Protein AF-A0A8S3SX44-F1 (afdb_monomer_lite)

Secondary structure (DSSP, 8-state):
--TTSHHHHHHH--S-EEEEEEEE-SGGGGSB-SSSSSBHHHHHHHHHHHHHHH--TT-EEEEEEESSSEE--SS-TTS-HHHHHHHHHH----SS---BHHHHHHHHHHHHHSS-GGGTT--PEEEEEEE-SS--SBSS-HHHHHHHHHHHHHHHH----EEEEESS-SSS------TT-HHHHHHHHTTGGGGS-GGG---S-EEPPPEE-TTT---EEEEEEEEEESSSEEEEEEEEEEHHHHGGG-

Structure (mmCIF, N/CA/C/O backbone):
data_AF-A0A8S3SX44-F1
#
_entry.id   AF-A0A8S3SX44-F1
#
loop_
_atom_site.group_PDB
_atom_site.id
_atom_site.type_symbol
_atom_site.label_atom_id
_atom_site.label_alt_id
_atom_site.label_comp_id
_atom_site.label_asym_id
_atom_site.label_entity_id
_atom_site.label_seq_id
_atom_site.pdbx_PDB_ins_code
_atom_site.Cartn_x
_atom_site.Cartn_y
_atom_site.Cartn_z
_atom_site.occupancy
_atom_site.B_iso_or_equiv
_atom_site.auth_seq_id
_atom_site.auth_comp_id
_atom_site.auth_asym_id
_atom_site.auth_atom_id
_atom_site.pdbx_PDB_model_num
ATOM 1 N N . MET A 1 1 ? -11.632 12.586 6.078 1.00 54.19 1 MET A N 1
ATOM 2 C CA . MET A 1 1 ? -10.952 12.645 7.389 1.00 54.19 1 MET A CA 1
ATOM 3 C C . MET A 1 1 ? -11.461 11.576 8.354 1.00 54.19 1 MET A C 1
ATOM 5 O O . MET A 1 1 ? -10.631 10.902 8.934 1.00 54.19 1 MET A O 1
ATOM 9 N N . PHE A 1 2 ? -12.776 11.351 8.506 1.00 65.38 2 PHE A N 1
ATOM 10 C CA . PHE A 1 2 ? -13.280 10.242 9.342 1.00 65.38 2 PHE A CA 1
ATOM 11 C C . PHE A 1 2 ? -13.063 8.851 8.726 1.00 65.38 2 PHE A C 1
ATOM 13 O O . PHE A 1 2 ? -12.586 7.954 9.408 1.00 65.38 2 PHE A O 1
ATOM 20 N N . LYS A 1 3 ? -13.307 8.696 7.417 1.00 71.06 3 LYS A N 1
ATOM 21 C CA . LYS A 1 3 ? -13.135 7.419 6.697 1.00 71.06 3 LYS A CA 1
ATOM 22 C C . LYS A 1 3 ? -11.683 6.916 6.611 1.00 71.06 3 LYS A C 1
ATOM 24 O O . LYS A 1 3 ? -11.458 5.769 6.269 1.00 71.06 3 LYS A O 1
ATOM 29 N N . SER A 1 4 ? -10.696 7.755 6.905 1.00 69.75 4 SER A N 1
ATOM 30 C CA . SER A 1 4 ? -9.275 7.384 6.884 1.00 69.75 4 SER A CA 1
ATOM 31 C C . SER A 1 4 ? -8.742 6.982 8.266 1.00 69.75 4 SER A C 1
ATOM 33 O O . SER A 1 4 ? -7.542 6.797 8.423 1.00 69.75 4 SER A O 1
ATOM 35 N N . ARG A 1 5 ? -9.606 6.911 9.290 1.00 74.88 5 ARG A N 1
ATOM 36 C CA . ARG A 1 5 ? -9.232 6.435 10.628 1.00 74.88 5 ARG A CA 1
ATOM 37 C C . ARG A 1 5 ? -9.308 4.910 10.663 1.00 74.88 5 ARG A C 1
ATOM 39 O O . ARG A 1 5 ? -10.297 4.354 10.183 1.00 74.88 5 ARG A O 1
ATOM 46 N N . SER A 1 6 ? -8.330 4.259 11.293 1.00 72.62 6 SER A N 1
ATOM 47 C CA . SER A 1 6 ? -8.344 2.807 11.519 1.00 72.62 6 SER A CA 1
ATOM 48 C C . SER A 1 6 ? -9.641 2.343 12.183 1.00 72.62 6 SER A C 1
ATOM 50 O O . SER A 1 6 ? -10.226 1.371 11.736 1.00 72.62 6 SER A O 1
ATOM 52 N N . SER A 1 7 ? -10.172 3.086 13.161 1.00 70.81 7 SER A N 1
ATOM 53 C CA . SER A 1 7 ? -11.452 2.782 13.822 1.00 70.81 7 SER A CA 1
ATOM 54 C C . SER A 1 7 ? -12.637 2.663 12.860 1.00 70.81 7 SER A C 1
ATOM 56 O O . SER A 1 7 ? -13.425 1.723 12.953 1.00 70.81 7 SER A O 1
ATOM 58 N N . TYR A 1 8 ? -12.749 3.595 11.913 1.00 78.12 8 TYR A N 1
ATOM 59 C CA . TYR A 1 8 ? -13.793 3.558 10.894 1.00 78.12 8 TYR A CA 1
ATOM 60 C C . TYR A 1 8 ? -13.564 2.396 9.923 1.00 78.12 8 TYR A C 1
ATOM 62 O O . TYR A 1 8 ? -14.501 1.668 9.606 1.00 78.12 8 TYR A O 1
ATOM 70 N N . ALA A 1 9 ? -12.322 2.204 9.469 1.00 76.94 9 ALA A N 1
ATOM 71 C CA . ALA A 1 9 ? -11.958 1.126 8.552 1.00 76.94 9 ALA A CA 1
ATOM 72 C C . ALA A 1 9 ? -12.215 -0.265 9.162 1.00 76.94 9 ALA A C 1
ATOM 74 O O . ALA A 1 9 ? -12.733 -1.140 8.471 1.00 76.94 9 ALA A O 1
ATOM 75 N N . SER A 1 10 ? -11.944 -0.445 10.460 1.00 75.44 10 SER A N 1
ATOM 76 C CA . SER A 1 10 ? -12.233 -1.678 11.200 1.00 75.44 10 SER A CA 1
ATOM 77 C C . SER A 1 10 ? -13.708 -2.028 11.193 1.00 75.44 10 SER A C 1
ATOM 79 O O . SER A 1 10 ? -14.065 -3.171 10.943 1.00 75.44 10 SER A O 1
ATOM 81 N N . ALA A 1 11 ? -14.572 -1.052 11.462 1.00 76.56 11 ALA A N 1
ATOM 82 C CA . ALA A 1 11 ? -16.009 -1.287 11.484 1.00 76.56 11 ALA A CA 1
ATOM 83 C C . ALA A 1 11 ? -16.588 -1.450 10.071 1.00 76.56 11 ALA A C 1
ATOM 85 O O . ALA A 1 11 ? -17.535 -2.204 9.878 1.00 76.56 11 ALA A O 1
ATOM 86 N N . ALA A 1 12 ? -16.016 -0.764 9.077 1.00 76.44 12 ALA A N 1
ATOM 87 C CA . ALA A 1 12 ? -16.427 -0.873 7.680 1.00 76.44 12 ALA A CA 1
ATOM 88 C C . ALA A 1 12 ? -16.012 -2.205 7.034 1.00 76.44 12 ALA A C 1
ATOM 90 O O . ALA A 1 12 ? -16.716 -2.726 6.174 1.00 76.44 12 ALA A O 1
ATOM 91 N N . SER A 1 13 ? -14.855 -2.746 7.416 1.00 76.88 13 SER A N 1
ATOM 92 C CA . SER A 1 13 ? -14.325 -4.010 6.910 1.00 76.88 13 SER A CA 1
ATOM 93 C C . SER A 1 13 ? -13.599 -4.754 8.043 1.00 76.88 13 SER A C 1
ATOM 95 O O . SER A 1 13 ? -12.374 -4.633 8.180 1.00 76.88 13 SER A O 1
ATOM 97 N N . PRO A 1 14 ? -14.343 -5.507 8.874 1.00 71.19 14 PRO A N 1
ATOM 98 C CA . PRO A 1 14 ? -13.808 -6.168 10.064 1.00 71.19 14 PRO A CA 1
ATOM 99 C C . PRO A 1 14 ? -12.867 -7.333 9.772 1.00 71.19 14 PRO A C 1
ATOM 101 O O . PRO A 1 14 ? -12.031 -7.635 10.618 1.00 71.19 14 PRO A O 1
ATOM 104 N N . THR A 1 15 ? -12.925 -7.950 8.592 1.00 76.75 15 THR A N 1
ATOM 105 C CA . THR A 1 15 ? -12.000 -9.029 8.212 1.00 76.75 15 THR A CA 1
ATOM 106 C C . THR A 1 15 ? -10.550 -8.539 8.172 1.00 76.75 15 THR A C 1
ATOM 108 O O . THR A 1 15 ? -10.278 -7.403 7.765 1.00 76.75 15 THR A O 1
ATOM 111 N N . ASP A 1 16 ? -9.614 -9.357 8.647 1.00 80.75 16 ASP A N 1
ATOM 112 C CA . ASP A 1 16 ? -8.177 -9.066 8.579 1.00 80.75 16 ASP A CA 1
ATOM 113 C C . ASP A 1 16 ? -7.681 -9.115 7.130 1.00 80.75 16 ASP A C 1
ATOM 115 O O . ASP A 1 16 ? -8.269 -9.793 6.282 1.00 80.75 16 ASP A O 1
ATOM 119 N N . LYS A 1 17 ? -6.642 -8.339 6.821 1.00 80.12 17 LYS A N 1
ATOM 120 C CA . LYS A 1 17 ? -6.204 -8.127 5.437 1.00 80.12 17 LYS A CA 1
ATOM 121 C C . LYS A 1 17 ? -4.711 -8.315 5.275 1.00 80.12 17 LYS A C 1
ATOM 123 O O . LYS A 1 17 ? -3.939 -7.903 6.136 1.00 80.12 17 LYS A O 1
ATOM 128 N N . ASP A 1 18 ? -4.340 -8.817 4.105 1.00 82.00 18 ASP A N 1
ATOM 129 C CA . ASP A 1 18 ? -2.974 -8.785 3.600 1.00 82.00 18 ASP A CA 1
ATOM 130 C C . ASP A 1 18 ? -2.904 -7.760 2.481 1.00 82.00 18 ASP A C 1
ATOM 132 O O . ASP A 1 18 ? -3.417 -7.986 1.384 1.00 82.00 18 ASP A O 1
ATOM 136 N N . VAL A 1 19 ? -2.300 -6.612 2.767 1.00 85.38 19 VAL A N 1
ATOM 137 C CA . VAL A 1 19 ? -2.222 -5.495 1.826 1.00 85.38 19 VAL A CA 1
ATOM 138 C C . VAL A 1 19 ? -0.805 -5.384 1.282 1.00 85.38 19 VAL A C 1
ATOM 140 O O . VAL A 1 19 ? 0.131 -5.157 2.036 1.00 85.38 19 VAL A O 1
ATOM 143 N N . VAL A 1 20 ? -0.616 -5.495 -0.029 1.00 87.62 20 VAL A N 1
ATOM 144 C CA . VAL A 1 20 ? 0.685 -5.260 -0.667 1.00 87.62 20 VAL A CA 1
ATOM 145 C C . VAL A 1 20 ? 0.647 -3.932 -1.403 1.00 87.62 20 VAL A C 1
ATOM 147 O O . VAL A 1 20 ? -0.084 -3.774 -2.380 1.00 87.62 20 VAL A O 1
ATOM 150 N N . LEU A 1 21 ? 1.447 -2.978 -0.934 1.00 89.81 21 LEU A N 1
ATOM 151 C CA . LEU A 1 21 ? 1.629 -1.677 -1.571 1.00 89.81 21 LEU A CA 1
ATOM 152 C C . LEU A 1 21 ? 2.637 -1.843 -2.709 1.00 89.81 21 LEU A C 1
ATOM 154 O O . LEU A 1 21 ? 3.766 -2.262 -2.466 1.00 89.81 21 LEU A O 1
ATOM 158 N N . VAL A 1 22 ? 2.252 -1.547 -3.948 1.00 91.31 22 VAL A N 1
ATOM 159 C CA . VAL A 1 22 ? 3.129 -1.667 -5.122 1.00 91.31 22 VAL A CA 1
ATOM 160 C C . VAL A 1 22 ? 3.326 -0.286 -5.728 1.00 91.31 22 VAL A C 1
ATOM 162 O O . VAL A 1 22 ? 2.430 0.250 -6.373 1.00 91.31 22 VAL A O 1
ATOM 165 N N . ILE A 1 23 ? 4.498 0.300 -5.498 1.00 91.50 23 ILE A N 1
ATOM 166 C CA . ILE A 1 23 ? 4.800 1.701 -5.798 1.00 91.50 23 ILE A CA 1
ATOM 167 C C . ILE A 1 23 ? 5.748 1.795 -6.991 1.00 91.50 23 ILE A C 1
ATOM 169 O O . ILE A 1 23 ? 6.882 1.310 -6.938 1.00 91.50 23 ILE A O 1
ATOM 173 N N . ASP A 1 24 ? 5.302 2.485 -8.038 1.00 91.19 24 ASP A N 1
ATOM 174 C CA . ASP A 1 24 ? 6.150 2.873 -9.159 1.00 91.19 24 ASP A CA 1
ATOM 175 C C . ASP A 1 24 ? 7.188 3.906 -8.701 1.00 91.19 24 ASP A C 1
ATOM 177 O O . ASP A 1 24 ? 6.872 4.944 -8.113 1.00 91.19 24 ASP A O 1
ATOM 181 N N . THR A 1 25 ? 8.452 3.602 -8.964 1.00 93.38 25 THR A N 1
ATOM 182 C CA . THR A 1 25 ? 9.614 4.438 -8.663 1.00 93.38 25 THR A CA 1
ATOM 183 C C . THR A 1 25 ? 10.346 4.879 -9.925 1.00 93.38 25 THR A C 1
ATOM 185 O O . THR A 1 25 ? 11.432 5.433 -9.819 1.00 93.38 25 THR A O 1
ATOM 188 N N . SER A 1 26 ? 9.779 4.696 -11.115 1.00 90.88 26 SER A N 1
ATOM 189 C CA . SER A 1 26 ? 10.359 5.163 -12.379 1.00 90.88 26 SER A CA 1
ATOM 190 C C . SER A 1 26 ? 10.618 6.680 -12.394 1.00 90.88 26 SER A C 1
ATOM 192 O O . SER A 1 26 ? 10.119 7.459 -11.574 1.00 90.88 26 SER A O 1
ATOM 194 N N . SER A 1 27 ? 11.450 7.142 -13.331 1.00 90.19 27 SER A N 1
ATOM 195 C CA . SER A 1 27 ? 11.854 8.554 -13.389 1.00 90.19 27 SER A CA 1
ATOM 196 C C . SER A 1 27 ? 10.693 9.527 -13.650 1.00 90.19 27 SER A C 1
ATOM 198 O O . SER A 1 27 ? 10.783 10.682 -13.228 1.00 90.19 27 SER A O 1
ATOM 200 N N . SER A 1 28 ? 9.583 9.088 -14.257 1.00 86.50 28 SER A N 1
ATOM 201 C CA . SER A 1 28 ? 8.373 9.905 -14.457 1.00 86.50 28 SER A CA 1
ATOM 202 C C . SER A 1 28 ? 7.750 10.356 -13.132 1.00 86.50 28 SER A C 1
ATOM 204 O O . SER A 1 28 ? 7.226 11.467 -13.032 1.00 86.50 28 SER A O 1
ATOM 206 N N . MET A 1 29 ? 7.947 9.589 -12.060 1.00 87.00 29 MET A N 1
ATOM 207 C CA . MET A 1 29 ? 7.488 9.928 -10.713 1.00 87.00 29 MET A CA 1
ATOM 208 C C . MET A 1 29 ? 8.243 11.119 -10.084 1.00 87.00 29 MET A C 1
ATOM 210 O O . MET A 1 29 ? 7.788 11.676 -9.078 1.00 87.00 29 MET A O 1
ATOM 214 N N . LYS A 1 30 ? 9.373 11.558 -10.675 1.00 88.75 30 LYS A N 1
ATOM 215 C CA . LYS A 1 30 ? 10.070 12.821 -10.332 1.00 88.75 30 LYS A CA 1
ATOM 216 C C . LYS A 1 30 ? 9.357 14.053 -10.869 1.00 88.75 30 LYS A C 1
ATOM 218 O O . LYS A 1 30 ? 9.629 15.157 -10.402 1.00 88.75 30 LYS A O 1
ATOM 223 N N . GLN A 1 31 ? 8.496 13.888 -11.867 1.00 84.56 31 GLN A N 1
ATOM 224 C CA . GLN A 1 31 ? 7.838 15.012 -12.510 1.00 84.56 31 GLN A CA 1
ATOM 225 C C . GLN A 1 31 ? 6.873 15.699 -11.547 1.00 84.56 31 GLN A C 1
ATOM 227 O O . GLN A 1 31 ? 6.372 15.102 -10.585 1.00 84.56 31 GLN A O 1
ATOM 232 N N . SER A 1 32 ? 6.610 16.974 -11.833 1.00 82.19 32 SER A N 1
ATOM 233 C CA . SER A 1 32 ? 5.562 17.725 -11.153 1.00 82.19 32 SER A CA 1
ATOM 234 C C . SER A 1 32 ? 4.238 16.969 -11.243 1.00 82.19 32 SER A C 1
ATOM 236 O O . SER A 1 32 ? 3.898 16.390 -12.276 1.00 82.19 32 SER A O 1
ATOM 238 N N . SER A 1 33 ? 3.489 16.991 -10.146 1.00 75.69 33 SER A N 1
ATOM 239 C CA . SER A 1 33 ? 2.137 16.438 -10.103 1.00 75.69 33 SER A CA 1
ATOM 240 C C . SER A 1 33 ? 1.127 17.216 -10.949 1.00 75.69 33 SER A C 1
ATOM 242 O O . SER A 1 33 ? 0.030 16.718 -11.176 1.00 75.69 33 SER A O 1
ATOM 244 N N . GLY A 1 34 ? 1.461 18.445 -11.362 1.00 69.44 34 GLY A N 1
ATOM 245 C CA . GLY A 1 34 ? 0.541 19.357 -12.047 1.00 69.44 34 GLY A CA 1
ATOM 246 C C . GLY A 1 34 ? -0.491 20.023 -11.126 1.00 69.44 34 GLY A C 1
ATOM 247 O O . GLY A 1 34 ? -1.175 20.941 -11.560 1.00 69.44 34 GLY A O 1
ATOM 248 N N . ILE A 1 35 ? -0.575 19.609 -9.853 1.00 65.69 35 ILE A N 1
ATOM 249 C CA . ILE A 1 35 ? -1.584 20.078 -8.883 1.00 65.69 35 ILE A CA 1
ATOM 250 C C . ILE A 1 35 ? -0.960 20.967 -7.810 1.00 65.69 35 ILE A C 1
ATOM 252 O O . ILE A 1 35 ? -1.535 21.972 -7.400 1.00 65.69 35 ILE A O 1
ATOM 256 N N . THR A 1 36 ? 0.215 20.582 -7.318 1.00 70.00 36 THR A N 1
ATOM 257 C CA . THR A 1 36 ? 0.962 21.325 -6.299 1.00 70.00 36 THR A CA 1
ATOM 258 C C . THR A 1 36 ? 2.420 21.460 -6.719 1.00 70.00 36 THR A C 1
ATOM 260 O O . THR A 1 36 ? 2.864 20.824 -7.672 1.00 70.00 36 THR A O 1
ATOM 263 N N . ALA A 1 37 ? 3.207 22.225 -5.959 1.00 81.06 37 ALA A N 1
ATOM 264 C CA . ALA A 1 37 ? 4.663 22.279 -6.117 1.00 81.06 37 ALA A CA 1
ATOM 265 C C . ALA A 1 37 ? 5.376 20.945 -5.777 1.00 81.06 37 ALA A C 1
ATOM 267 O O . ALA A 1 37 ? 6.603 20.892 -5.737 1.00 81.06 37 ALA A O 1
ATOM 268 N N . LYS A 1 38 ? 4.626 19.868 -5.499 1.00 84.69 38 LYS A N 1
ATOM 269 C CA . LYS A 1 38 ? 5.144 18.539 -5.159 1.00 84.69 38 LYS A CA 1
ATOM 270 C C . LYS A 1 38 ? 5.247 17.652 -6.399 1.00 84.69 38 LYS A C 1
ATOM 272 O O . LYS A 1 38 ? 4.434 17.734 -7.326 1.00 84.69 38 LYS A O 1
ATOM 277 N N . THR A 1 39 ? 6.222 16.749 -6.373 1.00 87.25 39 THR A N 1
ATOM 278 C CA . THR A 1 39 ? 6.358 15.681 -7.370 1.00 87.25 39 THR A CA 1
ATOM 279 C C . THR A 1 39 ? 5.314 14.587 -7.145 1.00 87.25 39 THR A C 1
ATOM 281 O O . THR A 1 39 ? 4.773 14.451 -6.043 1.00 87.25 39 THR A O 1
ATOM 284 N N . LYS A 1 40 ? 5.046 13.771 -8.170 1.00 86.81 40 LYS A N 1
ATOM 285 C CA . LYS A 1 40 ? 4.127 12.623 -8.056 1.00 86.81 40 LYS A CA 1
ATOM 286 C C . LYS A 1 40 ? 4.549 11.667 -6.935 1.00 86.81 40 LYS A C 1
ATOM 288 O O . LYS A 1 40 ? 3.715 11.277 -6.125 1.00 86.81 40 LYS A O 1
ATOM 293 N N . MET A 1 41 ? 5.848 11.380 -6.815 1.00 89.25 41 MET A N 1
ATOM 294 C CA . MET A 1 41 ? 6.392 10.545 -5.736 1.00 89.25 41 MET A CA 1
ATOM 295 C C . MET A 1 41 ? 6.089 11.106 -4.338 1.00 89.25 41 MET A C 1
ATOM 297 O O . MET A 1 41 ? 5.718 10.353 -3.443 1.00 89.25 41 MET A O 1
ATOM 301 N N . VAL A 1 42 ? 6.209 12.423 -4.130 1.00 88.81 42 VAL A N 1
ATOM 302 C CA . VAL A 1 42 ? 5.876 13.031 -2.828 1.00 88.81 42 VAL A CA 1
ATOM 303 C C . VAL A 1 42 ? 4.394 12.834 -2.504 1.00 88.81 42 VAL A C 1
ATOM 305 O O . VAL A 1 42 ? 4.060 12.493 -1.373 1.00 88.81 42 VAL A O 1
ATOM 308 N N . ILE A 1 43 ? 3.509 12.991 -3.491 1.00 85.06 43 ILE A N 1
ATOM 309 C CA . ILE A 1 43 ? 2.073 12.759 -3.297 1.00 85.06 43 ILE A CA 1
ATOM 310 C C . ILE A 1 43 ? 1.787 11.294 -2.952 1.00 85.06 43 ILE A C 1
ATOM 312 O O . ILE A 1 43 ? 0.991 11.035 -2.051 1.00 85.06 43 ILE A O 1
ATOM 316 N N . VAL A 1 44 ? 2.440 10.344 -3.627 1.00 87.56 44 VAL A N 1
ATOM 317 C CA . VAL A 1 44 ? 2.277 8.915 -3.325 1.00 87.56 44 VAL A CA 1
ATOM 318 C C . VAL A 1 44 ? 2.711 8.612 -1.896 1.00 87.56 44 VAL A C 1
ATOM 320 O O . VAL A 1 44 ? 1.936 8.023 -1.153 1.00 87.56 44 VAL A O 1
ATOM 323 N N . LYS A 1 45 ? 3.871 9.106 -1.447 1.00 89.25 45 LYS A N 1
ATOM 324 C CA . LYS A 1 45 ? 4.318 8.934 -0.051 1.00 89.25 45 LYS A CA 1
ATOM 325 C C . LYS A 1 45 ? 3.293 9.452 0.968 1.00 89.25 45 LYS A C 1
ATOM 327 O O . LYS A 1 45 ? 3.076 8.824 2.003 1.00 89.25 45 LYS A O 1
ATOM 332 N N . GLU A 1 46 ? 2.643 10.582 0.680 1.00 86.94 46 GLU A N 1
ATOM 333 C CA . GLU A 1 46 ? 1.568 11.122 1.524 1.00 86.94 46 GLU A CA 1
ATOM 334 C C . GLU A 1 46 ? 0.313 10.241 1.514 1.00 86.94 46 GLU A C 1
ATOM 336 O O . GLU A 1 46 ? -0.324 10.067 2.555 1.00 86.94 46 GLU A O 1
ATOM 341 N N . ALA A 1 47 ? -0.036 9.672 0.359 1.00 84.00 47 ALA A N 1
ATOM 342 C CA . ALA A 1 47 ? -1.183 8.785 0.217 1.00 84.00 47 ALA A CA 1
ATOM 343 C C . ALA A 1 47 ? -0.983 7.465 0.966 1.00 84.00 47 ALA A C 1
ATOM 345 O O . ALA A 1 47 ? -1.855 7.065 1.737 1.00 84.00 47 ALA A O 1
ATOM 346 N N . GLU A 1 48 ? 0.193 6.856 0.833 1.00 86.56 48 GLU A N 1
ATOM 347 C CA . GLU A 1 48 ? 0.530 5.598 1.500 1.00 86.56 48 GLU A CA 1
ATOM 348 C C . GLU A 1 48 ? 0.534 5.732 3.017 1.00 86.56 48 GLU A C 1
ATOM 350 O O . GLU A 1 48 ? 0.065 4.847 3.733 1.00 86.56 48 GLU A O 1
ATOM 355 N N . ASN A 1 49 ? 0.980 6.877 3.538 1.00 85.19 49 ASN A N 1
ATOM 356 C CA . ASN A 1 49 ? 0.872 7.142 4.966 1.00 85.19 49 ASN A CA 1
ATOM 357 C C . ASN A 1 49 ? -0.591 7.111 5.447 1.00 85.19 49 ASN A C 1
ATOM 359 O O . ASN A 1 49 ? -0.848 6.649 6.560 1.00 85.19 49 ASN A O 1
ATOM 363 N N . ASN A 1 50 ? -1.548 7.556 4.626 1.00 84.25 50 ASN A N 1
ATOM 364 C CA . ASN A 1 50 ? -2.971 7.470 4.962 1.00 84.25 50 ASN A CA 1
ATOM 365 C C . ASN A 1 50 ? -3.507 6.039 4.838 1.00 84.25 50 ASN A C 1
ATOM 367 O O . ASN A 1 50 ? -4.307 5.635 5.676 1.00 84.25 50 ASN A O 1
ATOM 371 N N . VAL A 1 51 ? -3.053 5.263 3.848 1.00 85.56 51 VAL A N 1
ATOM 372 C CA . VAL A 1 51 ? -3.393 3.833 3.732 1.00 85.56 51 VAL A CA 1
ATOM 373 C C . VAL A 1 51 ? -2.940 3.087 4.981 1.00 85.56 51 VAL A C 1
ATOM 375 O O . VAL A 1 51 ? -3.751 2.437 5.633 1.00 85.56 51 VAL A O 1
ATOM 378 N N . ILE A 1 52 ? -1.682 3.252 5.391 1.00 85.69 52 ILE A N 1
ATOM 379 C CA . ILE A 1 52 ? -1.130 2.578 6.573 1.00 85.69 52 ILE A CA 1
ATOM 380 C C . ILE A 1 52 ? -1.886 2.978 7.851 1.00 85.69 52 ILE A C 1
ATOM 382 O O . ILE A 1 52 ? -2.053 2.160 8.748 1.00 85.69 52 ILE A O 1
ATOM 386 N N . GLN A 1 53 ? -2.387 4.214 7.943 1.00 83.19 53 GLN A N 1
ATOM 387 C CA . GLN A 1 53 ? -3.222 4.655 9.071 1.00 83.19 53 GLN A CA 1
ATOM 388 C C . GLN A 1 53 ? -4.611 4.004 9.114 1.00 83.19 53 GLN A C 1
ATOM 390 O O . GLN A 1 53 ? -5.265 4.061 10.155 1.00 83.19 53 GLN A O 1
ATOM 395 N N . THR A 1 54 ? -5.072 3.412 8.012 1.00 83.25 54 THR A N 1
ATOM 396 C CA . THR A 1 54 ? -6.358 2.700 7.958 1.00 83.25 54 THR A CA 1
ATOM 397 C C . THR A 1 54 ? -6.242 1.238 8.381 1.00 8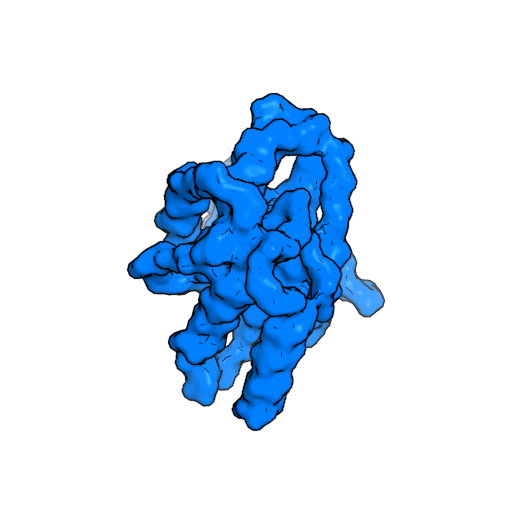3.25 54 THR A C 1
ATOM 399 O O . THR A 1 54 ? -7.262 0.622 8.677 1.00 83.25 54 THR A O 1
ATOM 402 N N . LEU A 1 55 ? -5.021 0.698 8.440 1.00 82.19 55 LEU A N 1
ATOM 403 C CA . LEU A 1 55 ? -4.767 -0.694 8.794 1.00 82.19 55 LEU A CA 1
ATOM 404 C C . LEU A 1 55 ? -4.977 -0.942 10.292 1.00 82.19 55 LEU A C 1
ATOM 406 O O . LEU A 1 55 ? -4.638 -0.115 11.145 1.00 82.19 55 LEU A O 1
ATOM 410 N N . LYS A 1 56 ? -5.535 -2.109 10.602 1.00 79.12 56 LYS A N 1
ATOM 411 C CA . LYS A 1 56 ? -5.729 -2.619 11.961 1.00 79.12 56 LYS A CA 1
ATOM 412 C C . LYS A 1 56 ? -4.457 -3.273 12.503 1.00 79.12 56 LYS A C 1
ATOM 414 O O . LYS A 1 56 ? -3.620 -3.697 11.714 1.00 79.12 56 LYS A O 1
ATOM 419 N N . PRO A 1 57 ? -4.346 -3.471 13.831 1.00 77.50 57 PRO A N 1
ATOM 420 C CA . PRO A 1 57 ? -3.236 -4.221 14.422 1.00 77.50 57 PRO A CA 1
ATOM 421 C C . PRO A 1 57 ? -3.010 -5.625 13.831 1.00 77.50 57 PRO A C 1
ATOM 423 O O . PRO A 1 57 ? -1.867 -6.062 13.761 1.00 77.50 57 PRO A O 1
ATOM 426 N N . ASN A 1 58 ? -4.074 -6.308 13.391 1.00 78.81 58 ASN A N 1
ATOM 427 C CA . ASN A 1 58 ? -3.994 -7.645 12.790 1.00 78.81 58 ASN A CA 1
ATOM 428 C C . ASN A 1 58 ? -3.846 -7.636 11.257 1.00 78.81 58 ASN A C 1
ATOM 430 O O . ASN A 1 58 ? -3.700 -8.704 10.660 1.00 78.81 58 ASN A O 1
ATOM 434 N N . ASP A 1 59 ? -3.918 -6.468 10.612 1.00 82.00 59 ASP A N 1
ATOM 435 C CA . ASP A 1 59 ? -3.695 -6.373 9.171 1.00 82.00 59 ASP A CA 1
ATOM 436 C C . ASP A 1 59 ? -2.187 -6.461 8.886 1.00 82.00 59 ASP A C 1
ATOM 438 O O . ASP A 1 59 ? -1.366 -5.833 9.561 1.00 82.00 59 ASP A O 1
ATOM 442 N N . ARG A 1 60 ? -1.815 -7.232 7.863 1.00 84.06 60 ARG A N 1
ATOM 443 C CA . ARG A 1 60 ? -0.434 -7.379 7.396 1.00 84.06 60 ARG A CA 1
ATOM 444 C C . ARG A 1 60 ? -0.212 -6.469 6.198 1.00 84.06 60 ARG A C 1
ATOM 446 O O . ARG A 1 60 ? -1.101 -6.288 5.364 1.00 84.06 60 ARG A O 1
ATOM 453 N N . VAL A 1 61 ? 0.987 -5.903 6.097 1.00 85.44 61 VAL A N 1
ATOM 454 C CA . VAL A 1 61 ? 1.341 -5.013 4.992 1.00 85.44 61 VAL A CA 1
ATOM 455 C C . VAL A 1 61 ? 2.697 -5.371 4.397 1.00 85.44 61 VAL A C 1
ATOM 457 O O . VAL A 1 61 ? 3.696 -5.512 5.101 1.00 85.44 61 VAL A O 1
ATOM 460 N N . GLY A 1 62 ? 2.719 -5.557 3.082 1.00 87.25 62 GLY A N 1
ATOM 461 C CA . GLY A 1 62 ? 3.917 -5.738 2.269 1.00 87.25 62 GLY A CA 1
ATOM 462 C C . GLY A 1 62 ? 4.184 -4.504 1.414 1.00 87.25 62 GLY A C 1
ATOM 463 O O . GLY A 1 62 ? 3.289 -3.689 1.179 1.00 87.25 62 GLY A O 1
ATOM 464 N N . LEU A 1 63 ? 5.415 -4.368 0.927 1.00 90.31 63 LEU A N 1
ATOM 465 C CA . LEU A 1 63 ? 5.790 -3.288 0.020 1.00 90.31 63 LEU A CA 1
ATOM 466 C C . LEU A 1 63 ? 6.662 -3.808 -1.111 1.00 90.31 63 LEU A C 1
ATOM 468 O O . LEU A 1 63 ? 7.690 -4.443 -0.894 1.00 90.31 63 LEU A O 1
ATOM 472 N N . VAL A 1 64 ? 6.276 -3.447 -2.323 1.00 91.62 64 VAL A N 1
ATOM 473 C CA . VAL A 1 64 ? 7.055 -3.616 -3.538 1.00 91.62 64 VAL A CA 1
ATOM 474 C C . VAL A 1 64 ? 7.299 -2.227 -4.106 1.00 91.62 64 VAL A C 1
ATOM 476 O O . VAL A 1 64 ? 6.367 -1.496 -4.418 1.00 91.62 64 VAL A O 1
ATOM 479 N N . SER A 1 65 ? 8.560 -1.855 -4.258 1.00 93.38 65 SER A N 1
ATOM 480 C CA . SER A 1 65 ? 8.951 -0.705 -5.076 1.00 93.38 65 SER A CA 1
ATOM 481 C C . SER A 1 65 ? 9.471 -1.216 -6.410 1.00 93.38 65 SER A C 1
ATOM 483 O O . SER A 1 65 ? 10.141 -2.250 -6.437 1.00 93.38 65 SER A O 1
ATOM 485 N N . PHE A 1 66 ? 9.155 -0.550 -7.518 1.00 93.31 66 PHE A N 1
ATOM 486 C CA . PHE A 1 66 ? 9.604 -1.036 -8.821 1.00 93.31 66 PHE A CA 1
ATOM 487 C C . PHE A 1 66 ? 9.950 0.070 -9.813 1.00 93.31 66 PHE A C 1
ATOM 489 O O . PHE A 1 66 ? 9.389 1.161 -9.777 1.00 93.31 66 PHE A O 1
ATOM 496 N N . ASP A 1 67 ? 10.883 -0.233 -10.703 1.00 91.88 67 ASP A N 1
ATOM 497 C CA . ASP A 1 67 ? 11.188 0.514 -11.923 1.00 91.88 67 ASP A CA 1
ATOM 498 C C . ASP A 1 67 ? 11.378 -0.504 -13.065 1.00 91.88 67 ASP A C 1
ATOM 500 O O . ASP A 1 67 ? 10.426 -1.177 -13.469 1.00 91.88 67 ASP A O 1
ATOM 504 N N . LYS A 1 68 ? 12.614 -0.725 -13.519 1.00 90.62 68 LYS A N 1
ATOM 505 C CA . LYS A 1 68 ? 13.005 -1.879 -14.331 1.00 90.62 68 LYS A CA 1
ATOM 506 C C . LYS A 1 68 ? 12.969 -3.184 -13.530 1.00 90.62 68 LYS A C 1
ATOM 508 O O . LYS A 1 68 ? 12.648 -4.238 -14.088 1.00 90.62 68 LYS A O 1
ATOM 513 N N . GLU A 1 69 ? 13.313 -3.111 -12.246 1.00 91.38 69 GLU A N 1
ATOM 514 C CA . GLU A 1 69 ? 13.361 -4.240 -11.317 1.00 91.38 69 GLU A CA 1
ATOM 515 C C . GLU A 1 69 ? 12.367 -4.035 -10.172 1.00 91.38 69 GLU A C 1
ATOM 517 O O . GLU A 1 69 ? 12.052 -2.902 -9.817 1.00 91.38 69 GLU A O 1
ATOM 522 N N . ALA A 1 70 ? 11.893 -5.128 -9.572 1.00 92.88 70 ALA A N 1
ATOM 523 C CA . ALA A 1 70 ? 11.089 -5.078 -8.355 1.00 92.88 70 ALA A CA 1
ATOM 524 C C . ALA A 1 70 ? 11.982 -5.280 -7.125 1.00 92.88 70 ALA A C 1
ATOM 526 O O . ALA A 1 70 ? 12.861 -6.142 -7.116 1.00 92.88 70 ALA A O 1
ATOM 527 N N . LYS A 1 71 ? 11.753 -4.480 -6.085 1.00 92.19 71 LYS A N 1
ATOM 528 C CA . LYS A 1 71 ? 12.502 -4.489 -4.827 1.00 92.19 71 LYS A CA 1
ATOM 529 C C . LYS A 1 71 ? 11.531 -4.543 -3.658 1.00 92.19 71 LYS A C 1
ATOM 531 O O . LYS A 1 71 ? 10.623 -3.716 -3.560 1.00 92.19 71 LYS A O 1
ATOM 536 N N . THR A 1 72 ? 11.776 -5.474 -2.750 1.00 88.00 72 THR A N 1
ATOM 537 C CA . THR A 1 72 ? 11.043 -5.629 -1.493 1.00 88.00 72 THR A CA 1
ATOM 538 C C . THR A 1 72 ? 11.980 -5.319 -0.326 1.00 88.00 72 THR A C 1
ATOM 540 O O . THR A 1 72 ? 13.149 -5.713 -0.375 1.00 88.00 72 THR A O 1
ATOM 543 N N . PRO A 1 73 ? 11.527 -4.623 0.728 1.00 82.06 73 PRO A N 1
ATOM 544 C CA . PRO A 1 73 ? 12.332 -4.457 1.930 1.00 82.06 73 PRO A CA 1
ATOM 545 C C . PRO A 1 73 ? 12.572 -5.822 2.593 1.00 82.06 73 PRO A C 1
ATOM 547 O O . PRO A 1 73 ? 11.681 -6.668 2.611 1.00 82.06 73 PRO A O 1
ATOM 550 N N . SER A 1 74 ? 13.741 -6.024 3.204 1.00 68.19 74 SER A N 1
ATOM 551 C CA . SER A 1 74 ? 14.086 -7.257 3.943 1.00 68.19 74 SER A CA 1
ATOM 552 C C . SER A 1 74 ? 13.354 -7.403 5.292 1.00 68.19 74 SER A C 1
ATOM 554 O O . SER A 1 74 ? 13.867 -8.038 6.209 1.00 68.19 74 SER A O 1
ATOM 556 N N . MET A 1 75 ? 12.189 -6.773 5.450 1.00 60.28 75 MET A N 1
ATOM 557 C CA . MET A 1 75 ? 11.462 -6.656 6.716 1.00 60.28 75 MET A CA 1
ATOM 558 C C . MET A 1 75 ? 10.256 -7.608 6.734 1.00 60.28 75 MET A C 1
ATOM 560 O O . MET A 1 75 ? 9.546 -7.690 5.729 1.00 60.28 75 MET A O 1
ATOM 564 N N . PRO A 1 76 ? 9.978 -8.307 7.852 1.00 52.12 76 PRO A N 1
ATOM 565 C CA . PRO A 1 76 ? 8.811 -9.176 7.962 1.00 52.12 76 PRO A CA 1
ATOM 566 C C . PRO A 1 76 ? 7.504 -8.369 7.891 1.00 52.12 76 PRO A C 1
ATOM 568 O O . PRO A 1 76 ? 7.362 -7.320 8.522 1.00 52.12 76 PRO A O 1
ATOM 571 N N . SER A 1 77 ? 6.542 -8.890 7.126 1.00 54.91 77 SER A N 1
ATOM 572 C CA . SER A 1 77 ? 5.341 -8.194 6.632 1.00 54.91 77 SER A CA 1
ATOM 573 C C . SER A 1 77 ? 4.278 -7.825 7.684 1.00 54.91 77 SER A C 1
ATOM 575 O O . SER A 1 77 ? 3.176 -7.420 7.318 1.00 54.91 77 SER A O 1
ATOM 577 N N . THR A 1 78 ? 4.531 -8.009 8.984 1.00 52.75 78 THR A N 1
ATOM 578 C CA . THR A 1 78 ? 3.423 -8.222 9.933 1.00 52.75 78 THR A CA 1
ATOM 579 C C . THR A 1 78 ? 3.201 -7.181 11.023 1.00 52.75 78 THR A C 1
ATOM 581 O O . THR A 1 78 ? 2.126 -7.232 11.609 1.00 52.75 78 THR A O 1
ATOM 584 N N . SER A 1 79 ? 4.104 -6.242 11.352 1.00 50.66 79 SER A N 1
ATOM 585 C CA . SER A 1 79 ? 3.842 -5.375 12.535 1.00 50.66 79 SER A CA 1
ATOM 586 C C . SER A 1 79 ? 4.565 -4.024 12.607 1.00 50.66 79 SER A C 1
ATOM 588 O O . SER A 1 79 ? 4.753 -3.491 13.695 1.00 50.66 79 SER A O 1
ATOM 590 N N . HIS A 1 80 ? 4.958 -3.427 11.485 1.00 61.47 80 HIS A N 1
ATOM 591 C CA . HIS A 1 80 ? 5.893 -2.295 11.512 1.00 61.47 80 HIS A CA 1
ATOM 592 C C . HIS A 1 80 ? 5.402 -1.109 10.683 1.00 61.47 80 HIS A C 1
ATOM 594 O O . HIS A 1 80 ? 6.060 -0.642 9.755 1.00 61.47 80 HIS A O 1
ATOM 600 N N . SER A 1 81 ? 4.204 -0.609 11.013 1.00 66.94 81 SER A N 1
ATOM 601 C CA . SER A 1 81 ? 3.634 0.583 10.366 1.00 66.94 81 SER A CA 1
ATOM 602 C C . SER A 1 81 ? 4.575 1.792 10.438 1.00 66.94 81 SER A C 1
ATOM 604 O O . SER A 1 81 ? 4.540 2.640 9.550 1.00 66.94 81 SER A O 1
ATOM 606 N N . TYR A 1 82 ? 5.435 1.870 11.457 1.00 75.25 82 TYR A N 1
ATOM 607 C CA . TYR A 1 82 ? 6.446 2.911 11.583 1.00 75.25 82 TYR A CA 1
ATOM 608 C C . TYR A 1 82 ? 7.615 2.692 10.618 1.00 75.25 82 TYR A C 1
ATOM 610 O O . TYR A 1 82 ? 7.913 3.568 9.811 1.00 75.25 82 TYR A O 1
ATOM 618 N N . GLU A 1 83 ? 8.254 1.528 10.640 1.00 78.25 83 GLU A N 1
ATOM 619 C CA . GLU A 1 83 ? 9.428 1.236 9.820 1.00 78.25 83 GLU A CA 1
ATOM 620 C C . GLU A 1 83 ? 9.076 1.171 8.336 1.00 78.25 83 GLU A C 1
ATOM 622 O O . GLU A 1 83 ? 9.849 1.631 7.497 1.00 78.25 83 GLU A O 1
ATOM 627 N N . LEU A 1 84 ? 7.876 0.691 8.006 1.00 81.81 84 LEU A N 1
ATOM 628 C CA . LEU A 1 84 ? 7.354 0.749 6.650 1.00 81.81 84 LEU A CA 1
ATOM 629 C C . LEU A 1 84 ? 7.167 2.196 6.185 1.00 81.81 84 LEU A C 1
ATOM 631 O O . LEU A 1 84 ? 7.574 2.533 5.076 1.00 81.81 84 LEU A O 1
ATOM 635 N N . LYS A 1 85 ? 6.614 3.076 7.033 1.00 84.00 85 LYS A N 1
ATOM 636 C CA . LYS A 1 85 ? 6.518 4.514 6.725 1.00 84.00 85 LYS A CA 1
ATOM 637 C C . LYS A 1 85 ? 7.895 5.134 6.518 1.00 84.00 85 LYS A C 1
ATOM 639 O O . LYS A 1 85 ? 8.056 5.918 5.587 1.00 84.00 85 LYS A O 1
ATOM 644 N N . GLN A 1 86 ? 8.881 4.771 7.341 1.00 84.19 86 GLN A N 1
ATOM 645 C CA . GLN A 1 86 ? 10.258 5.239 7.168 1.00 84.19 86 GLN A CA 1
ATOM 646 C C . GLN A 1 86 ? 10.835 4.765 5.833 1.00 84.19 86 GLN A C 1
ATOM 648 O O . GLN A 1 86 ? 11.382 5.570 5.085 1.00 84.19 86 GLN A O 1
ATOM 653 N N . TYR A 1 87 ? 10.650 3.492 5.484 1.00 86.81 87 TYR A N 1
ATOM 654 C CA . TYR A 1 87 ? 11.116 2.955 4.209 1.00 86.81 87 TYR A CA 1
ATOM 655 C C . TYR A 1 87 ? 10.435 3.639 3.014 1.00 86.81 87 TYR A C 1
ATOM 657 O O . TYR A 1 87 ? 11.098 4.055 2.070 1.00 86.81 87 TYR A O 1
ATOM 665 N N . ILE A 1 88 ? 9.115 3.835 3.063 1.00 88.12 88 ILE A N 1
ATOM 666 C CA . ILE A 1 88 ? 8.381 4.575 2.025 1.00 88.12 88 ILE A CA 1
ATOM 667 C C . ILE A 1 88 ? 8.916 6.005 1.909 1.00 88.12 88 ILE A C 1
ATOM 669 O O . ILE A 1 88 ? 9.097 6.514 0.803 1.00 88.12 88 ILE A O 1
ATOM 673 N N . PHE A 1 89 ? 9.229 6.655 3.031 1.00 87.69 89 PHE A N 1
ATOM 674 C CA . PHE A 1 89 ? 9.794 7.999 3.023 1.00 87.69 89 PHE A CA 1
ATOM 675 C C . PHE A 1 89 ? 11.184 8.051 2.371 1.00 87.69 89 PHE A C 1
ATOM 677 O O . PHE A 1 89 ? 11.485 9.030 1.682 1.00 87.69 89 PHE A O 1
ATOM 684 N N . THR A 1 90 ? 11.995 6.996 2.493 1.00 89.06 90 THR A N 1
ATOM 685 C CA . THR A 1 90 ? 13.323 6.907 1.860 1.00 89.06 90 THR A CA 1
ATOM 686 C C . THR A 1 90 ? 13.293 6.452 0.402 1.00 89.06 90 THR A C 1
ATOM 688 O O . THR A 1 90 ? 14.322 6.559 -0.270 1.00 89.06 90 THR A O 1
ATOM 691 N N . LEU A 1 91 ? 12.143 6.010 -0.129 1.00 89.25 91 LEU A N 1
ATOM 692 C CA . LEU A 1 91 ? 12.027 5.624 -1.537 1.00 89.25 91 LEU A CA 1
ATOM 693 C C . LEU A 1 91 ? 12.466 6.766 -2.452 1.00 89.25 91 LEU A C 1
ATOM 695 O O . LEU A 1 91 ? 11.922 7.874 -2.417 1.00 89.25 91 LEU A O 1
ATOM 699 N N . ASN A 1 92 ? 13.439 6.470 -3.301 1.00 88.00 92 ASN A N 1
ATOM 700 C CA . ASN A 1 92 ? 13.909 7.379 -4.328 1.00 88.00 92 ASN A CA 1
ATOM 701 C C . ASN A 1 92 ? 13.469 6.867 -5.685 1.00 88.00 92 ASN A C 1
ATOM 703 O O . ASN A 1 92 ? 13.382 5.666 -5.928 1.00 88.00 92 ASN A O 1
ATOM 707 N N . THR A 1 93 ? 13.210 7.806 -6.574 1.00 88.19 93 THR A N 1
ATOM 708 C CA . THR A 1 93 ? 12.866 7.508 -7.952 1.00 88.19 93 THR A CA 1
ATOM 709 C C . THR A 1 93 ? 14.121 7.178 -8.753 1.00 88.19 93 THR A C 1
ATOM 711 O O . THR A 1 93 ? 15.153 7.856 -8.650 1.00 88.19 93 THR A O 1
ATOM 714 N N . GLY A 1 94 ? 14.014 6.139 -9.569 1.00 82.12 94 GLY A N 1
ATOM 715 C CA . GLY A 1 94 ? 15.032 5.642 -10.469 1.00 82.12 94 GLY A CA 1
ATOM 716 C C . GLY A 1 94 ? 15.501 6.684 -11.480 1.00 82.12 94 GLY A C 1
ATOM 717 O O . GLY A 1 94 ? 14.994 7.809 -11.602 1.00 82.12 94 GLY A O 1
ATOM 718 N N . THR A 1 95 ? 16.558 6.316 -12.186 1.00 78.81 95 THR A N 1
ATOM 719 C CA . THR A 1 95 ? 17.183 7.155 -13.211 1.00 78.81 95 THR A CA 1
ATOM 720 C C . THR A 1 95 ? 16.636 6.873 -14.606 1.00 78.81 95 THR A C 1
ATOM 722 O O . THR A 1 95 ? 16.762 7.735 -15.470 1.00 78.81 95 THR A O 1
ATOM 725 N N . THR A 1 96 ? 15.995 5.721 -14.824 1.00 76.38 96 THR A N 1
ATOM 726 C CA . THR A 1 96 ? 15.373 5.351 -16.102 1.00 76.38 96 THR A CA 1
ATOM 727 C C . THR A 1 96 ? 13.864 5.602 -16.085 1.00 76.38 96 THR A C 1
ATOM 729 O O . THR A 1 96 ? 13.241 5.724 -15.031 1.00 76.38 96 THR A O 1
ATOM 732 N N . GLY A 1 97 ? 13.251 5.728 -17.262 1.00 76.50 97 GLY A N 1
ATOM 733 C CA . GLY A 1 97 ? 11.791 5.791 -17.426 1.00 76.50 97 GLY A CA 1
ATOM 734 C C . GLY A 1 97 ? 11.141 4.414 -17.561 1.00 76.50 97 GLY A C 1
ATOM 735 O O . GLY A 1 97 ? 10.065 4.314 -18.140 1.00 76.50 97 GLY A O 1
ATOM 736 N N . ASP A 1 98 ? 11.819 3.359 -17.106 1.00 85.94 98 ASP A N 1
ATOM 737 C CA . ASP A 1 98 ? 11.325 1.996 -17.242 1.00 85.94 98 ASP A CA 1
ATOM 738 C C . ASP A 1 98 ? 10.326 1.661 -16.132 1.00 85.94 98 ASP A C 1
ATOM 740 O O . ASP A 1 98 ? 10.614 1.882 -14.955 1.00 85.94 98 ASP A O 1
ATOM 744 N N . SER A 1 99 ? 9.202 1.056 -16.516 1.00 85.06 99 SER A N 1
ATOM 745 C CA . SER A 1 99 ? 8.168 0.554 -15.612 1.00 85.06 99 SER A CA 1
ATOM 746 C C . SER A 1 99 ? 7.837 -0.890 -15.991 1.00 85.06 99 SER A C 1
ATOM 748 O O . SER A 1 99 ? 7.210 -1.152 -17.022 1.00 85.06 99 SER A O 1
ATOM 750 N N . ASN A 1 100 ? 8.291 -1.841 -15.173 1.00 90.69 100 ASN A N 1
ATOM 751 C CA . ASN A 1 100 ? 8.127 -3.278 -15.381 1.00 90.69 100 ASN A CA 1
ATOM 752 C C . ASN A 1 100 ? 7.064 -3.860 -14.443 1.00 90.69 100 ASN A C 1
ATOM 754 O O . ASN A 1 100 ? 7.358 -4.339 -13.344 1.00 90.69 100 ASN A O 1
ATOM 758 N N . TYR A 1 101 ? 5.811 -3.840 -14.893 1.00 89.69 101 TYR A N 1
ATOM 759 C CA . TYR A 1 101 ? 4.693 -4.285 -14.062 1.00 89.69 101 TYR A CA 1
ATOM 760 C C . TYR A 1 101 ? 4.673 -5.784 -13.817 1.00 89.69 101 TYR A C 1
ATOM 762 O O . TYR A 1 101 ? 4.198 -6.210 -12.771 1.00 89.69 101 TYR A O 1
ATOM 770 N N . GLU A 1 102 ? 5.206 -6.588 -14.737 1.00 89.88 102 GLU A N 1
ATOM 771 C CA . GLU A 1 102 ? 5.295 -8.032 -14.537 1.00 89.88 102 GLU A CA 1
ATOM 772 C C . GLU A 1 102 ? 6.133 -8.359 -13.300 1.00 89.88 102 GLU A C 1
ATOM 774 O O . GLU A 1 102 ? 5.660 -9.065 -12.413 1.00 89.88 102 GLU A O 1
ATOM 779 N N . LYS A 1 103 ? 7.346 -7.802 -13.196 1.00 92.31 103 LYS A N 1
ATOM 780 C CA . LYS A 1 103 ? 8.204 -8.044 -12.027 1.00 92.31 103 LYS A CA 1
ATOM 781 C C . LYS A 1 103 ? 7.562 -7.537 -10.739 1.00 92.31 103 LYS A C 1
ATOM 783 O O . LYS A 1 103 ? 7.649 -8.211 -9.716 1.00 92.31 103 LYS A O 1
ATOM 788 N N . ALA A 1 104 ? 6.907 -6.379 -10.797 1.00 91.06 104 ALA A N 1
ATOM 789 C CA . ALA A 1 104 ? 6.220 -5.796 -9.651 1.00 91.06 104 ALA A CA 1
ATOM 790 C C . ALA A 1 104 ? 5.061 -6.680 -9.158 1.00 91.06 104 ALA A C 1
ATOM 792 O O . ALA A 1 104 ? 4.959 -6.953 -7.964 1.00 91.06 104 ALA A O 1
ATOM 793 N N . LEU A 1 105 ? 4.225 -7.173 -10.077 1.00 89.19 105 LEU A N 1
ATOM 794 C CA . LEU A 1 105 ? 3.101 -8.058 -9.767 1.00 89.19 105 LEU A CA 1
ATOM 795 C C . LEU A 1 105 ? 3.576 -9.417 -9.249 1.00 89.19 105 LEU A C 1
ATOM 797 O O . LEU A 1 105 ? 3.067 -9.876 -8.236 1.00 89.19 105 LEU A O 1
ATOM 801 N N . LEU A 1 106 ? 4.587 -10.029 -9.873 1.00 90.06 106 LEU A N 1
ATOM 802 C CA . LEU A 1 106 ? 5.150 -11.299 -9.398 1.00 90.06 106 LEU A CA 1
ATOM 803 C C . LEU A 1 106 ? 5.745 -11.169 -7.988 1.00 90.06 106 LEU A C 1
ATOM 805 O O . LEU A 1 106 ? 5.528 -12.033 -7.141 1.00 90.06 106 LEU A O 1
ATOM 809 N N . ALA A 1 107 ? 6.453 -10.070 -7.705 1.00 90.69 107 ALA A N 1
ATOM 810 C CA . ALA A 1 107 ? 6.944 -9.787 -6.358 1.00 90.69 107 ALA A CA 1
ATOM 811 C C . ALA A 1 107 ? 5.793 -9.598 -5.355 1.00 90.69 107 ALA A C 1
ATOM 813 O O . ALA A 1 107 ? 5.894 -10.056 -4.219 1.00 90.69 107 ALA A O 1
ATOM 814 N N . ALA A 1 108 ? 4.691 -8.971 -5.774 1.00 88.00 108 ALA A N 1
ATOM 815 C CA . ALA A 1 108 ? 3.510 -8.807 -4.937 1.00 88.00 108 ALA A CA 1
ATOM 816 C C . ALA A 1 108 ?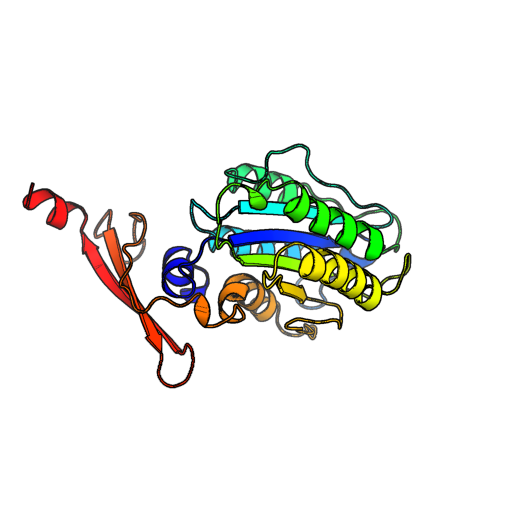 2.797 -10.140 -4.662 1.00 88.00 108 ALA A C 1
ATOM 818 O O . ALA A 1 108 ? 2.461 -10.419 -3.517 1.00 88.00 108 ALA A O 1
ATOM 819 N N . PHE A 1 109 ? 2.628 -11.002 -5.666 1.00 86.00 109 PHE A N 1
ATOM 820 C CA . PHE A 1 109 ? 2.037 -12.331 -5.478 1.00 86.00 109 PHE A CA 1
ATOM 821 C C . PHE A 1 109 ? 2.884 -13.220 -4.566 1.00 86.00 109 PHE A C 1
ATOM 823 O O . PHE A 1 109 ? 2.343 -13.943 -3.731 1.00 86.00 109 PHE A O 1
ATOM 830 N N . ASN A 1 110 ? 4.213 -13.090 -4.612 1.00 86.69 110 ASN A N 1
ATOM 831 C CA . ASN A 1 110 ? 5.094 -13.805 -3.689 1.00 86.69 110 ASN A CA 1
ATOM 832 C C . ASN A 1 110 ? 4.821 -13.480 -2.208 1.00 86.69 110 ASN A C 1
ATOM 834 O O . ASN A 1 110 ? 4.990 -14.369 -1.372 1.00 86.69 110 ASN A O 1
ATOM 838 N N . TYR A 1 111 ? 4.346 -12.275 -1.861 1.00 81.94 111 TYR A N 1
ATOM 839 C CA . TYR A 1 111 ? 3.906 -11.977 -0.487 1.00 81.94 111 TYR A CA 1
ATOM 840 C C . TYR A 1 111 ? 2.719 -12.846 -0.053 1.00 81.94 111 TYR A C 1
ATOM 842 O O . TYR A 1 111 ? 2.652 -13.249 1.104 1.00 81.94 111 TYR A O 1
ATOM 850 N N . PHE A 1 112 ? 1.811 -13.174 -0.973 1.00 78.06 112 PHE A N 1
ATOM 851 C CA . PHE A 1 112 ? 0.629 -13.993 -0.693 1.00 78.06 112 PHE A CA 1
ATOM 852 C C . PHE A 1 112 ? 0.860 -15.497 -0.818 1.00 78.06 112 PHE A C 1
ATOM 854 O O . PHE A 1 112 ? 0.059 -16.273 -0.300 1.00 78.06 112 PHE A O 1
ATOM 861 N N . HIS A 1 113 ? 1.900 -15.909 -1.546 1.00 75.88 113 HIS A N 1
ATOM 862 C CA . HIS A 1 113 ? 2.307 -17.311 -1.666 1.00 75.88 113 HIS A CA 1
ATOM 863 C C . HIS A 1 113 ? 3.198 -17.757 -0.508 1.00 75.88 113 HIS A C 1
ATOM 865 O O . HIS A 1 113 ? 3.177 -18.921 -0.124 1.00 75.88 113 HIS A O 1
ATOM 871 N N . SER A 1 114 ? 4.006 -16.838 0.028 1.00 65.25 114 SER A N 1
ATOM 872 C CA . SER A 1 114 ? 4.895 -17.105 1.163 1.00 65.25 114 SER A CA 1
ATOM 873 C C . SER A 1 114 ? 4.180 -17.062 2.515 1.00 65.25 114 SER A C 1
ATOM 875 O O . SER A 1 114 ? 4.740 -17.517 3.515 1.00 65.25 114 SER A O 1
ATOM 877 N N . SER A 1 115 ? 2.941 -16.561 2.568 1.00 59.75 115 SER A N 1
ATOM 878 C CA . SER A 1 115 ? 2.079 -16.740 3.729 1.00 59.75 115 SER A CA 1
ATOM 879 C C . SER A 1 115 ? 1.575 -18.189 3.757 1.00 59.75 115 SER A C 1
ATOM 881 O O . SER A 1 115 ? 0.875 -18.642 2.856 1.00 59.75 115 SER A O 1
ATOM 883 N N . ASN A 1 116 ? 1.935 -18.943 4.803 1.00 52.78 116 ASN A N 1
ATOM 884 C CA . ASN A 1 116 ? 1.448 -20.308 5.070 1.00 52.78 116 ASN A CA 1
ATOM 885 C C . ASN A 1 116 ? -0.058 -20.326 5.446 1.00 52.78 116 ASN A C 1
ATOM 887 O O . ASN A 1 116 ? -0.455 -20.949 6.431 1.00 52.78 116 ASN A O 1
ATOM 891 N N . ASP A 1 117 ? -0.911 -19.615 4.704 1.00 52.44 117 ASP A N 1
ATOM 892 C CA . ASP A 1 117 ? -2.349 -19.491 4.986 1.00 52.44 117 ASP A CA 1
ATOM 893 C C . ASP A 1 117 ? -3.091 -20.826 4.778 1.00 52.44 117 ASP A C 1
ATOM 895 O O . ASP A 1 117 ? -4.153 -21.045 5.359 1.00 52.44 117 ASP A O 1
ATOM 899 N N . THR A 1 118 ? -2.503 -21.762 4.020 1.00 44.59 118 THR A N 1
ATOM 900 C CA . THR A 1 118 ? -3.049 -23.106 3.761 1.00 44.59 118 THR A CA 1
ATOM 901 C C . THR A 1 118 ? -3.152 -23.990 5.004 1.00 44.59 118 THR A C 1
ATOM 903 O O . THR A 1 118 ? -3.902 -24.963 4.983 1.00 44.59 118 THR A O 1
ATOM 906 N N . LEU A 1 119 ? -2.448 -23.667 6.095 1.00 42.50 119 LEU A N 1
ATOM 907 C CA . LEU A 1 119 ? -2.481 -24.462 7.329 1.00 42.50 119 LEU A CA 1
ATOM 908 C C . LEU A 1 119 ? -3.480 -23.942 8.373 1.00 42.50 119 LEU A C 1
ATOM 910 O O . LEU A 1 119 ? -3.828 -24.691 9.281 1.00 42.50 119 LEU A O 1
ATOM 914 N N . ASN A 1 120 ? -3.961 -22.697 8.254 1.00 46.00 120 ASN A N 1
ATOM 915 C CA . ASN A 1 120 ? -4.667 -22.016 9.348 1.00 46.00 120 ASN A CA 1
ATOM 916 C C . ASN A 1 120 ? -6.104 -21.573 9.042 1.00 46.00 120 ASN A C 1
ATOM 918 O O . ASN A 1 120 ? -6.709 -20.925 9.892 1.00 46.00 120 ASN A O 1
ATOM 922 N N . ASN A 1 121 ? -6.676 -21.936 7.887 1.00 50.75 121 ASN A N 1
ATOM 923 C CA . ASN A 1 121 ? -8.058 -21.568 7.537 1.00 50.75 121 ASN A CA 1
ATOM 924 C C . ASN A 1 121 ? -8.297 -20.048 7.690 1.00 50.75 121 ASN A C 1
ATOM 926 O O . ASN A 1 121 ? -9.289 -19.582 8.254 1.00 50.75 121 ASN A O 1
ATOM 930 N N . ASP A 1 122 ? -7.297 -19.278 7.269 1.00 61.88 122 ASP A N 1
ATOM 931 C CA . ASP A 1 122 ? -7.193 -17.858 7.542 1.00 61.88 122 ASP A CA 1
ATOM 932 C C . ASP A 1 122 ? -7.998 -17.072 6.503 1.00 61.88 122 ASP A C 1
ATOM 934 O O . ASP A 1 122 ? -7.573 -16.893 5.364 1.00 61.88 122 ASP A O 1
ATOM 938 N N . ASN A 1 123 ? -9.193 -16.617 6.886 1.00 68.69 123 ASN A N 1
ATOM 939 C CA . ASN A 1 123 ? -10.132 -15.889 6.021 1.00 68.69 123 ASN A CA 1
ATOM 940 C C . ASN A 1 123 ? -9.681 -14.443 5.703 1.00 68.69 123 ASN A C 1
ATOM 942 O O . ASN A 1 123 ? -10.520 -13.554 5.540 1.00 68.69 123 ASN A O 1
ATOM 946 N N . ARG A 1 124 ? -8.370 -14.176 5.637 1.00 77.69 124 ARG A N 1
ATOM 947 C CA . ARG A 1 124 ? -7.818 -12.850 5.337 1.00 77.69 124 ARG A CA 1
ATOM 948 C C . ARG A 1 124 ? -8.102 -12.441 3.897 1.00 77.69 124 ARG A C 1
ATOM 950 O O . ARG A 1 124 ? -7.963 -13.226 2.960 1.00 77.69 124 ARG A O 1
ATOM 957 N N . VAL A 1 125 ? -8.466 -11.174 3.709 1.00 77.25 125 VAL A N 1
ATOM 958 C CA . VAL A 1 125 ? -8.648 -10.601 2.370 1.00 77.25 125 VAL A CA 1
ATOM 959 C C . VAL A 1 125 ? -7.293 -10.163 1.824 1.00 77.25 125 VAL A C 1
ATOM 961 O O . VAL A 1 125 ? -6.625 -9.317 2.418 1.00 77.25 125 VAL A O 1
ATOM 964 N N . LYS A 1 126 ? -6.905 -10.708 0.671 1.00 79.56 126 LYS A N 1
ATOM 965 C CA . LYS A 1 126 ? -5.655 -10.372 -0.023 1.00 79.56 126 LYS A CA 1
ATOM 966 C C . LYS A 1 126 ? -5.898 -9.221 -0.991 1.00 79.56 126 LYS A C 1
ATOM 968 O O . LYS A 1 126 ? -6.794 -9.317 -1.829 1.00 79.56 126 LYS A O 1
ATOM 973 N N . VAL A 1 127 ? -5.128 -8.141 -0.851 1.00 82.25 127 VAL A N 1
ATOM 974 C CA . VAL A 1 127 ? -5.294 -6.884 -1.594 1.00 82.25 127 VAL A CA 1
ATOM 975 C C . VAL A 1 127 ? -3.944 -6.392 -2.099 1.00 82.25 127 VAL A C 1
ATOM 977 O O . VAL A 1 127 ? -3.036 -6.135 -1.317 1.00 82.25 127 VAL A O 1
ATOM 980 N N . ILE A 1 128 ? -3.816 -6.183 -3.404 1.00 85.06 128 ILE A N 1
ATOM 981 C CA . ILE A 1 128 ? -2.692 -5.425 -3.979 1.00 85.06 128 ILE A CA 1
ATOM 982 C C . ILE A 1 128 ? -3.172 -4.005 -4.228 1.00 85.06 128 ILE A C 1
ATOM 984 O O . ILE A 1 128 ? -4.175 -3.856 -4.913 1.00 85.06 128 ILE A O 1
ATOM 988 N N . LEU A 1 129 ? -2.459 -2.997 -3.722 1.00 87.44 129 LEU A N 1
ATOM 989 C CA . LEU A 1 129 ? -2.643 -1.587 -4.067 1.00 87.44 129 LEU A CA 1
ATOM 990 C C . LEU A 1 129 ? -1.521 -1.171 -5.016 1.00 87.44 129 LEU A C 1
ATOM 992 O O . LEU A 1 129 ? -0.409 -0.869 -4.591 1.00 87.44 129 LEU A O 1
ATOM 996 N N 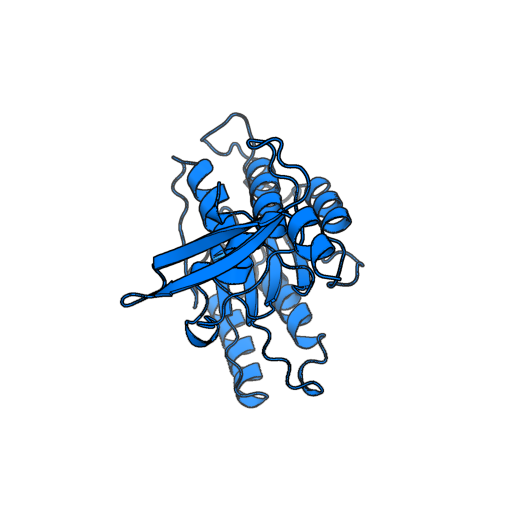. PHE A 1 130 ? -1.804 -1.206 -6.315 1.00 86.88 130 PHE A N 1
ATOM 997 C CA . PHE A 1 130 ? -0.830 -0.852 -7.351 1.00 86.88 130 PHE A CA 1
ATOM 998 C C . PHE A 1 130 ? -0.900 0.639 -7.657 1.00 86.88 130 PHE A C 1
ATOM 1000 O O . PHE A 1 130 ? -2.002 1.102 -7.894 1.00 86.88 130 PHE A O 1
ATOM 1007 N N . ILE A 1 131 ? 0.217 1.373 -7.667 1.00 87.00 131 ILE A N 1
ATOM 1008 C CA . ILE A 1 131 ? 0.257 2.836 -7.839 1.00 87.00 131 ILE A CA 1
ATOM 1009 C C . ILE A 1 131 ? 1.325 3.206 -8.866 1.00 87.00 131 ILE A C 1
ATOM 1011 O O . ILE A 1 131 ? 2.509 2.949 -8.661 1.00 87.00 131 ILE A O 1
ATOM 1015 N N . THR A 1 132 ? 0.911 3.844 -9.961 1.00 86.44 132 THR A N 1
ATOM 1016 C CA . THR A 1 132 ? 1.780 4.251 -11.080 1.00 86.44 132 THR A CA 1
ATOM 1017 C C . THR A 1 132 ? 1.241 5.514 -11.753 1.00 86.44 132 THR A C 1
ATOM 1019 O O . THR A 1 132 ? 0.060 5.834 -11.618 1.00 86.44 132 THR A O 1
ATOM 1022 N N . ASP A 1 133 ? 2.095 6.247 -12.470 1.00 76.94 133 ASP A N 1
ATOM 1023 C CA . ASP A 1 133 ? 1.713 7.431 -13.246 1.00 76.94 133 ASP A CA 1
ATOM 1024 C C . ASP A 1 133 ? 1.618 7.185 -14.760 1.00 76.94 133 ASP A C 1
ATOM 1026 O O . ASP A 1 133 ? 1.431 8.140 -15.522 1.00 76.94 133 ASP A O 1
ATOM 1030 N N . GLY A 1 134 ? 1.756 5.932 -15.206 1.00 71.88 134 GLY A N 1
ATOM 1031 C CA . GLY A 1 134 ? 1.905 5.609 -16.621 1.00 71.88 134 GLY A CA 1
ATOM 1032 C C . GLY A 1 134 ? 1.476 4.197 -17.010 1.00 71.88 134 GLY A C 1
ATOM 1033 O O . GLY A 1 134 ? 0.618 3.583 -16.384 1.00 71.88 134 GLY A O 1
ATOM 1034 N N . LYS A 1 135 ? 2.042 3.709 -18.118 1.00 73.44 135 LYS A N 1
ATOM 1035 C CA . LYS A 1 135 ? 1.840 2.350 -18.644 1.00 73.44 135 LYS A CA 1
ATOM 1036 C C . LYS A 1 135 ? 3.144 1.562 -18.550 1.00 73.44 135 LYS A C 1
ATOM 1038 O O . LYS A 1 135 ? 4.220 2.151 -18.540 1.00 73.44 135 LYS A O 1
ATOM 1043 N N . SER A 1 136 ? 3.035 0.233 -18.585 1.00 77.62 136 SER A N 1
ATOM 1044 C CA . SER A 1 136 ? 4.193 -0.665 -18.590 1.00 77.62 136 SER A CA 1
ATOM 1045 C C . SER A 1 136 ? 5.016 -0.372 -19.829 1.00 77.62 136 SER A C 1
ATOM 1047 O O . SER A 1 136 ? 4.470 -0.362 -20.935 1.00 77.62 136 SER A O 1
ATOM 1049 N N . THR A 1 137 ? 6.314 -0.178 -19.655 1.00 78.31 137 THR A N 1
ATOM 1050 C CA . THR A 1 137 ? 7.258 -0.078 -20.774 1.00 78.31 137 THR A CA 1
ATOM 1051 C C . THR A 1 137 ? 7.997 -1.393 -20.999 1.00 78.31 137 THR A C 1
ATOM 1053 O O . THR A 1 137 ? 8.512 -1.626 -22.090 1.00 78.31 137 THR A O 1
ATOM 1056 N N . LEU A 1 138 ? 8.015 -2.273 -19.991 1.00 81.06 138 LEU A N 1
ATOM 1057 C CA . LEU A 1 138 ? 8.686 -3.570 -20.008 1.00 81.06 138 LEU A CA 1
ATOM 1058 C C . LEU A 1 138 ? 7.771 -4.687 -19.494 1.00 81.06 138 LEU A C 1
ATOM 1060 O O . LEU A 1 138 ? 6.793 -4.435 -18.786 1.00 81.06 138 LEU A O 1
ATOM 1064 N N . GLY A 1 139 ? 8.148 -5.927 -19.812 1.00 82.81 139 GLY A N 1
ATOM 1065 C CA . GLY A 1 139 ? 7.476 -7.137 -19.339 1.00 82.81 139 GLY A CA 1
ATOM 1066 C C . GLY A 1 139 ? 6.209 -7.492 -20.115 1.00 82.81 139 GLY A C 1
ATOM 1067 O O . GLY A 1 139 ? 5.834 -6.847 -21.098 1.00 82.81 139 GLY A O 1
ATOM 1068 N N . ARG A 1 140 ? 5.561 -8.572 -19.681 1.00 83.94 140 ARG A N 1
ATOM 1069 C CA . ARG A 1 140 ? 4.289 -9.043 -20.237 1.00 83.94 140 ARG A CA 1
ATOM 1070 C C . ARG A 1 140 ? 3.121 -8.152 -19.826 1.00 83.94 140 ARG A C 1
ATOM 1072 O O . ARG A 1 140 ? 3.195 -7.346 -18.900 1.00 83.94 140 ARG A O 1
ATOM 1079 N N . ASN A 1 141 ? 1.999 -8.326 -20.523 1.00 81.31 141 ASN A N 1
ATOM 1080 C CA . ASN A 1 141 ? 0.774 -7.599 -20.224 1.00 81.31 141 ASN A CA 1
ATOM 1081 C C . ASN A 1 141 ? 0.303 -7.911 -18.782 1.00 81.31 141 ASN A C 1
ATOM 1083 O O . ASN A 1 141 ? 0.093 -9.084 -18.465 1.00 81.31 141 ASN A O 1
ATOM 1087 N N . PRO A 1 142 ? 0.068 -6.899 -17.925 1.00 80.06 142 PRO A N 1
ATOM 1088 C CA . PRO A 1 142 ? -0.298 -7.112 -16.523 1.00 80.06 142 PRO A CA 1
ATOM 1089 C C . PRO A 1 142 ? -1.610 -7.894 -16.353 1.00 80.06 142 PRO A C 1
ATOM 1091 O O . PRO A 1 142 ? -1.731 -8.672 -15.413 1.00 80.06 142 PRO A O 1
ATOM 1094 N N . VAL A 1 143 ? -2.566 -7.769 -17.288 1.00 78.12 143 VAL A N 1
ATOM 1095 C CA . VAL A 1 143 ? -3.808 -8.568 -17.300 1.00 78.12 143 VAL A CA 1
ATOM 1096 C C . VAL A 1 143 ? -3.487 -10.058 -17.389 1.00 78.12 143 VAL A C 1
ATOM 1098 O O . VAL A 1 143 ? -4.124 -10.869 -16.724 1.00 78.12 143 VAL A O 1
ATOM 1101 N N . GLN A 1 144 ? -2.522 -10.427 -18.235 1.00 81.19 144 GLN A N 1
ATOM 1102 C CA . GLN A 1 144 ? -2.138 -11.822 -18.432 1.00 81.19 144 GLN A CA 1
ATOM 1103 C C . GLN A 1 144 ? -1.415 -12.363 -17.203 1.00 81.19 144 GLN A C 1
ATOM 1105 O O . GLN A 1 144 ? -1.715 -13.474 -16.786 1.00 81.19 144 GLN A O 1
ATOM 1110 N N . VAL A 1 145 ? -0.521 -11.570 -16.605 1.00 83.44 145 VAL A N 1
ATOM 1111 C CA . VAL A 1 145 ? 0.195 -11.948 -15.377 1.00 83.44 145 VAL A CA 1
ATOM 1112 C C . VAL A 1 145 ? -0.794 -12.184 -14.230 1.00 83.44 145 VAL A C 1
ATOM 1114 O O . VAL A 1 145 ? -0.731 -13.225 -13.589 1.00 83.44 145 VAL A O 1
ATOM 1117 N N . ILE A 1 146 ? -1.762 -11.279 -14.035 1.00 80.31 146 ILE A N 1
ATOM 1118 C CA . ILE A 1 146 ? -2.817 -11.437 -13.020 1.00 80.31 146 ILE A CA 1
ATOM 1119 C C . ILE A 1 146 ? -3.673 -12.676 -13.290 1.00 80.31 146 ILE A C 1
ATOM 1121 O O . ILE A 1 146 ? -3.922 -13.446 -12.373 1.00 80.31 146 ILE A O 1
ATOM 1125 N N . ARG A 1 147 ? -4.125 -12.891 -14.533 1.00 77.44 147 ARG A N 1
ATOM 1126 C CA . ARG A 1 147 ? -4.942 -14.070 -14.868 1.00 77.44 147 ARG A CA 1
ATOM 1127 C C . ARG A 1 147 ? -4.201 -15.372 -14.605 1.00 77.44 147 ARG A C 1
ATOM 1129 O O . ARG A 1 147 ? -4.770 -16.260 -13.999 1.00 77.44 147 ARG A O 1
ATOM 1136 N N . GLN A 1 148 ? -2.938 -15.456 -15.014 1.00 81.69 148 GLN A N 1
ATOM 1137 C CA . GLN A 1 148 ? -2.126 -16.651 -14.793 1.00 81.69 148 GLN A CA 1
ATOM 1138 C C . GLN A 1 148 ? -1.960 -16.971 -13.308 1.00 81.69 148 GLN A C 1
ATOM 1140 O O . GLN A 1 148 ? -2.059 -18.134 -12.929 1.00 81.69 148 GLN A O 1
ATOM 1145 N N . ASP A 1 149 ? -1.736 -15.951 -12.480 1.00 79.25 149 ASP A N 1
ATOM 1146 C CA . ASP A 1 149 ? -1.630 -16.127 -11.034 1.00 79.25 149 ASP A CA 1
ATOM 1147 C C . ASP A 1 149 ? -2.969 -16.559 -10.414 1.00 79.25 149 ASP A C 1
ATOM 1149 O O . ASP A 1 149 ? -3.033 -17.541 -9.676 1.00 79.25 149 ASP A O 1
ATOM 1153 N N . LEU A 1 150 ? -4.071 -15.903 -10.798 1.00 72.25 150 LEU A N 1
ATOM 1154 C CA . LEU A 1 150 ? -5.418 -16.264 -10.347 1.00 72.25 150 LEU A CA 1
ATOM 1155 C C . LEU A 1 150 ? -5.813 -17.688 -10.761 1.00 72.25 150 LEU A C 1
ATOM 1157 O O . LEU A 1 150 ? -6.362 -18.417 -9.939 1.00 72.25 150 LEU A O 1
ATOM 1161 N N . ASP A 1 151 ? -5.524 -18.094 -11.997 1.00 72.62 151 ASP A N 1
ATOM 1162 C CA . ASP A 1 151 ? -5.821 -19.437 -12.505 1.00 72.62 151 ASP A CA 1
ATOM 1163 C C . ASP A 1 151 ? -5.020 -20.501 -11.735 1.00 72.62 151 ASP A C 1
ATOM 1165 O O . ASP A 1 151 ? -5.567 -21.541 -11.361 1.00 72.62 151 ASP A O 1
ATOM 1169 N N . ALA A 1 152 ? -3.745 -20.224 -11.433 1.00 68.56 152 ALA A N 1
ATOM 1170 C CA . ALA A 1 152 ? -2.917 -21.095 -10.601 1.00 68.56 152 ALA A CA 1
ATOM 1171 C C . ALA A 1 152 ? -3.462 -21.209 -9.164 1.00 68.56 152 ALA A C 1
ATOM 1173 O O . ALA A 1 152 ? -3.459 -22.294 -8.585 1.00 68.56 152 ALA A O 1
ATOM 1174 N N . GLN A 1 153 ? -3.980 -20.114 -8.600 1.00 62.69 153 GLN A N 1
ATOM 1175 C CA . GLN A 1 153 ? -4.543 -20.075 -7.246 1.00 62.69 153 GLN A CA 1
ATOM 1176 C C . GLN A 1 153 ? -5.925 -20.740 -7.141 1.00 62.69 153 GLN A C 1
ATOM 1178 O O . GLN A 1 153 ? -6.186 -21.461 -6.174 1.00 62.69 153 GLN A O 1
ATOM 1183 N N . GLN A 1 154 ? -6.805 -20.563 -8.133 1.00 56.50 154 GLN A N 1
ATOM 1184 C CA . GLN A 1 154 ? -8.127 -21.205 -8.152 1.00 56.50 154 GLN A CA 1
ATOM 1185 C C . GLN A 1 154 ? -8.033 -22.732 -8.221 1.00 56.50 154 GLN A C 1
ATOM 1187 O O . GLN A 1 154 ? -8.857 -23.412 -7.612 1.00 56.50 154 GLN A O 1
ATOM 1192 N N . GLN A 1 155 ? -7.015 -23.271 -8.899 1.00 45.78 155 GLN A N 1
ATOM 1193 C CA . GLN A 1 155 ? -6.750 -24.713 -8.917 1.00 45.78 155 GLN A CA 1
ATOM 1194 C C . GLN A 1 155 ? -6.282 -25.260 -7.558 1.00 45.78 155 GLN A C 1
ATOM 1196 O O . GLN A 1 155 ? -6.367 -26.466 -7.337 1.00 45.78 155 GLN A O 1
ATOM 1201 N N . LEU A 1 156 ? -5.807 -24.398 -6.650 1.00 41.88 156 LEU A N 1
ATOM 1202 C CA . LEU A 1 156 ? -5.202 -24.800 -5.380 1.00 41.88 156 LEU A CA 1
ATOM 1203 C C . LEU A 1 156 ? -6.085 -24.551 -4.146 1.00 41.88 156 LEU A C 1
ATOM 1205 O O . LEU A 1 156 ? -5.955 -25.309 -3.188 1.00 41.88 156 LEU A O 1
ATOM 1209 N N . THR A 1 157 ? -6.946 -23.521 -4.110 1.00 38.75 157 THR A N 1
ATOM 1210 C CA . THR A 1 157 ? -7.540 -23.089 -2.818 1.00 38.75 157 THR A CA 1
ATOM 1211 C C . THR A 1 157 ? -8.997 -22.614 -2.805 1.00 38.75 157 THR A C 1
ATOM 1213 O O . THR A 1 157 ? -9.537 -22.424 -1.719 1.00 38.75 157 THR A O 1
ATOM 1216 N N . GLY A 1 158 ? -9.687 -22.413 -3.934 1.00 31.20 158 GLY A N 1
ATOM 1217 C CA . GLY A 1 158 ? -11.077 -21.914 -3.905 1.00 31.20 158 GLY A CA 1
ATOM 1218 C C . GLY A 1 158 ? -11.274 -20.542 -3.220 1.00 31.20 158 GLY A C 1
ATOM 1219 O O . GLY A 1 158 ? -12.408 -20.175 -2.913 1.00 31.20 158 GLY A O 1
ATOM 1220 N N . MET A 1 159 ? -10.200 -19.776 -2.974 1.00 35.94 159 MET A N 1
ATOM 1221 C CA . MET A 1 159 ? -10.237 -18.464 -2.312 1.00 35.94 159 MET A CA 1
ATOM 1222 C C . MET A 1 159 ? -10.369 -17.308 -3.319 1.00 35.94 159 MET A C 1
ATOM 1224 O O . MET A 1 159 ? -9.793 -17.324 -4.407 1.00 35.94 159 MET A O 1
ATOM 1228 N N . ALA A 1 160 ? -11.118 -16.267 -2.943 1.00 39.28 160 ALA A N 1
ATOM 1229 C CA . ALA A 1 160 ? -11.303 -15.052 -3.736 1.00 39.28 160 ALA A CA 1
ATOM 1230 C C . ALA A 1 160 ? -10.141 -14.060 -3.520 1.00 39.28 160 ALA A C 1
ATOM 1232 O O . ALA A 1 160 ? -10.200 -13.205 -2.638 1.00 39.28 160 ALA A O 1
ATOM 1233 N N . ASN A 1 161 ? -9.091 -14.151 -4.338 1.00 46.28 161 ASN A N 1
ATOM 1234 C CA . ASN A 1 161 ? -8.009 -13.158 -4.364 1.00 46.28 161 ASN A CA 1
ATOM 1235 C C . ASN A 1 161 ? -8.484 -11.870 -5.062 1.00 46.28 161 ASN A C 1
ATOM 1237 O O . ASN A 1 161 ? -9.053 -11.938 -6.154 1.00 46.28 161 ASN A O 1
ATOM 1241 N N . GLN A 1 162 ? -8.245 -10.695 -4.464 1.00 52.16 162 GLN A N 1
ATOM 1242 C CA . GLN A 1 162 ? -8.607 -9.410 -5.068 1.00 52.16 162 GLN A CA 1
ATOM 1243 C C . GLN A 1 162 ? -7.379 -8.552 -5.362 1.00 52.16 162 GLN A C 1
ATOM 1245 O O . GLN A 1 162 ? -6.612 -8.167 -4.485 1.00 52.16 162 GLN A O 1
ATOM 1250 N N . VAL A 1 163 ? -7.213 -8.198 -6.632 1.00 48.03 163 VAL A N 1
ATOM 1251 C CA . VAL A 1 163 ? -6.208 -7.229 -7.066 1.00 48.03 163 VAL A CA 1
ATOM 1252 C C . VAL A 1 163 ? -6.910 -5.882 -7.213 1.00 48.03 163 VAL A C 1
ATOM 1254 O O . VAL A 1 163 ? -7.842 -5.754 -8.003 1.00 48.03 163 VAL A O 1
ATOM 1257 N N . LEU A 1 164 ? -6.495 -4.876 -6.443 1.00 47.28 164 LEU A N 1
ATOM 1258 C CA . LEU A 1 164 ? -7.020 -3.515 -6.532 1.00 47.28 164 LEU A CA 1
ATOM 1259 C C . LEU A 1 164 ? -5.963 -2.602 -7.174 1.00 47.28 164 LEU A C 1
ATOM 1261 O O . LEU A 1 164 ? -5.185 -1.920 -6.511 1.00 47.28 164 LEU A O 1
ATOM 1265 N N . ALA A 1 165 ? -5.905 -2.608 -8.504 1.00 44.47 165 ALA A N 1
ATOM 1266 C CA . ALA A 1 165 ? -4.918 -1.826 -9.240 1.00 44.47 165 ALA A CA 1
ATOM 1267 C C . ALA A 1 165 ? -5.366 -0.365 -9.434 1.00 44.47 165 ALA A C 1
ATOM 1269 O O . ALA A 1 165 ? -6.347 -0.084 -10.122 1.00 44.47 165 ALA A O 1
ATOM 1270 N N . ILE A 1 166 ? -4.600 0.585 -8.896 1.00 48.66 166 ILE A N 1
ATOM 1271 C CA . ILE A 1 166 ? -4.790 2.024 -9.101 1.00 48.66 166 ILE A CA 1
ATOM 1272 C C . ILE A 1 166 ? -3.777 2.503 -10.159 1.00 48.66 166 ILE A C 1
ATOM 1274 O O . ILE A 1 166 ? -2.617 2.793 -9.887 1.00 48.66 166 ILE A O 1
ATOM 1278 N N . GLY A 1 167 ? -4.212 2.548 -11.422 1.00 36.59 167 GLY A N 1
ATOM 1279 C CA . GLY A 1 167 ? -3.385 3.036 -12.540 1.00 36.59 167 GLY A CA 1
ATOM 1280 C C . GLY A 1 167 ? -3.234 2.084 -13.730 1.00 36.59 167 GLY A C 1
ATOM 1281 O O . GLY A 1 167 ? -2.748 2.503 -14.774 1.00 36.59 167 GLY A O 1
ATOM 1282 N N . LEU A 1 168 ? -3.759 0.849 -13.669 1.00 28.48 168 LEU A N 1
ATOM 1283 C CA . LEU A 1 168 ? -3.853 -0.044 -14.837 1.00 28.48 168 LEU A CA 1
ATOM 1284 C C . LEU A 1 168 ? -5.197 -0.761 -14.931 1.00 28.48 168 LEU A C 1
ATOM 1286 O O . LEU A 1 168 ? -5.670 -1.307 -13.944 1.00 28.48 168 LEU A O 1
ATOM 1290 N N . LYS A 1 169 ? -5.776 -0.847 -16.137 1.00 37.34 169 LYS A N 1
ATOM 1291 C CA . LYS A 1 169 ? -6.919 -1.734 -16.422 1.00 37.34 169 LYS A CA 1
ATOM 1292 C C . LYS A 1 169 ? -6.451 -3.198 -16.528 1.00 37.34 169 LYS A C 1
ATOM 1294 O O . LYS A 1 169 ? -6.043 -3.606 -17.618 1.00 37.34 169 LYS A O 1
ATOM 1299 N N . PRO A 1 170 ? -6.445 -3.970 -15.423 1.00 43.41 170 PRO A N 1
ATOM 1300 C CA . PRO A 1 170 ? -7.120 -5.286 -15.376 1.00 43.41 170 PRO A CA 1
ATOM 1301 C C . PRO A 1 170 ? -7.941 -5.546 -14.094 1.00 43.41 170 PRO A C 1
ATOM 1303 O O . PRO A 1 170 ? -7.783 -4.844 -13.109 1.00 43.41 170 PRO A O 1
ATOM 1306 N N . VAL A 1 171 ? -8.771 -6.605 -14.149 1.00 41.47 171 VAL A N 1
ATOM 1307 C CA . VAL A 1 171 ? -9.523 -7.316 -13.079 1.00 41.47 171 VAL A CA 1
ATOM 1308 C C . VAL A 1 171 ? -9.373 -6.722 -11.667 1.00 41.47 171 VAL A C 1
ATOM 1310 O O . VAL A 1 171 ? -8.408 -7.014 -10.969 1.00 41.47 171 VAL A O 1
ATOM 1313 N N . GLY A 1 172 ? -10.353 -5.909 -11.264 1.00 50.72 172 GLY A N 1
ATOM 1314 C CA . GLY A 1 172 ? -10.362 -5.162 -10.005 1.00 50.72 172 GLY A CA 1
ATOM 1315 C C . GLY A 1 172 ? -11.157 -3.859 -10.126 1.00 50.72 172 GLY A C 1
ATOM 1316 O O . GLY A 1 172 ? -11.752 -3.587 -11.173 1.00 50.72 172 GLY A O 1
ATOM 1317 N N . HIS A 1 173 ? -11.165 -3.038 -9.071 1.00 52.97 173 HIS A N 1
ATOM 1318 C CA . HIS A 1 173 ? -11.662 -1.657 -9.154 1.00 52.97 173 HIS A CA 1
ATOM 1319 C C . HIS A 1 173 ? -10.535 -0.735 -9.639 1.00 52.97 173 HIS A C 1
ATOM 1321 O O . HIS A 1 173 ? -9.422 -0.787 -9.132 1.00 52.97 173 HIS A O 1
ATOM 1327 N N . PHE A 1 174 ? -10.809 0.084 -10.651 1.00 54.84 174 PHE A N 1
ATOM 1328 C CA . PHE A 1 174 ? -9.813 0.945 -11.289 1.00 54.84 174 PHE A CA 1
ATOM 1329 C C . PHE A 1 174 ? -10.257 2.400 -11.193 1.00 54.84 174 PHE A C 1
ATOM 1331 O O . PHE A 1 174 ? -11.385 2.730 -11.565 1.00 54.84 174 PHE A O 1
ATOM 1338 N N . GLU A 1 175 ? -9.351 3.275 -10.760 1.00 56.66 175 GLU A N 1
ATOM 1339 C CA . GLU A 1 175 ? -9.570 4.719 -10.772 1.00 56.66 175 GLU A CA 1
ATOM 1340 C C . GLU A 1 175 ? -8.425 5.424 -11.496 1.00 56.66 175 GLU A C 1
ATOM 1342 O O . GLU A 1 175 ? -7.256 5.267 -11.143 1.00 56.66 175 GLU A O 1
ATOM 1347 N N . ASP A 1 176 ? -8.786 6.199 -12.519 1.00 55.28 176 ASP A N 1
ATOM 1348 C CA . ASP A 1 176 ? -7.883 7.118 -13.201 1.00 55.28 176 ASP A CA 1
ATOM 1349 C C . ASP A 1 176 ? -7.937 8.475 -12.492 1.00 55.28 176 ASP A C 1
ATOM 1351 O O . ASP A 1 176 ? -9.008 9.076 -12.339 1.00 55.28 176 ASP A O 1
ATOM 1355 N N . PHE A 1 177 ? -6.786 8.954 -12.030 1.00 58.84 177 PHE A N 1
ATOM 1356 C CA . PHE A 1 177 ? -6.690 10.232 -11.341 1.00 58.84 177 PHE A CA 1
ATOM 1357 C C . PHE A 1 177 ? -6.377 11.330 -12.349 1.00 58.84 177 PHE A C 1
ATOM 1359 O O . PHE A 1 177 ? -5.221 11.655 -12.616 1.00 58.84 177 PHE A O 1
ATOM 1366 N N . ASN A 1 178 ? -7.438 11.952 -12.868 1.00 52.19 178 ASN A N 1
ATOM 1367 C CA . ASN A 1 178 ? -7.300 13.203 -13.602 1.00 52.19 178 ASN A CA 1
ATOM 1368 C C . ASN A 1 178 ? -6.653 14.259 -12.680 1.00 52.19 178 ASN A C 1
ATOM 1370 O O . ASN A 1 178 ? -7.027 14.383 -11.508 1.00 52.19 178 ASN A O 1
ATOM 1374 N N . GLN A 1 179 ? -5.684 15.000 -13.220 1.00 52.34 179 GLN A N 1
ATOM 1375 C CA . GLN A 1 179 ? -4.709 15.876 -12.553 1.00 52.34 179 GLN A CA 1
ATOM 1376 C C . GLN A 1 179 ? -5.310 17.106 -11.845 1.00 52.34 179 GLN A C 1
ATOM 1378 O O . GLN A 1 179 ? -4.648 18.124 -11.721 1.00 52.34 179 GLN A O 1
ATOM 1383 N N . ASN A 1 180 ? -6.556 17.055 -11.374 1.00 52.34 180 ASN A N 1
ATOM 1384 C CA . ASN A 1 180 ? -7.262 18.218 -10.841 1.00 52.34 1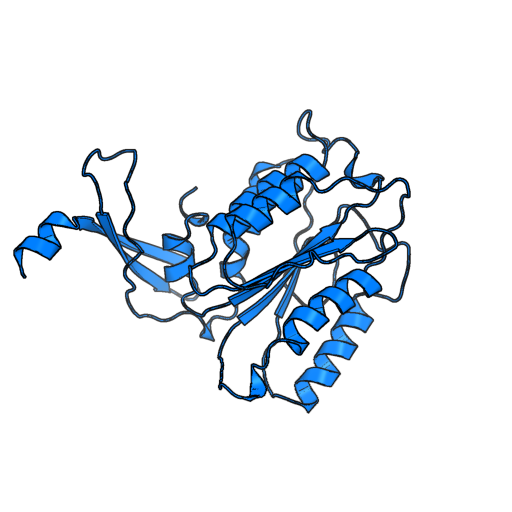80 ASN A CA 1
ATOM 1385 C C . ASN A 1 180 ? -7.547 18.134 -9.335 1.00 52.34 180 ASN A C 1
ATOM 1387 O O . ASN A 1 180 ? -8.052 19.103 -8.771 1.00 52.34 180 ASN A O 1
ATOM 1391 N N . ASN A 1 181 ? -7.260 17.016 -8.646 1.00 62.75 181 ASN A N 1
ATOM 1392 C CA . ASN A 1 181 ? -7.552 16.941 -7.209 1.00 62.75 181 ASN A CA 1
ATOM 1393 C C . ASN A 1 181 ? -6.691 15.940 -6.409 1.00 62.75 181 ASN A C 1
ATOM 1395 O O . ASN A 1 181 ? -7.084 14.796 -6.191 1.00 62.75 181 ASN A O 1
ATOM 1399 N N . GLN A 1 182 ? -5.550 16.389 -5.871 1.00 64.06 182 GLN A N 1
ATOM 1400 C CA . GLN A 1 182 ? -4.678 15.588 -4.988 1.00 64.06 182 GLN A CA 1
ATOM 1401 C C . GLN A 1 182 ? -5.445 15.007 -3.787 1.00 64.06 182 GLN A C 1
ATOM 1403 O O . GLN A 1 182 ? -5.212 13.873 -3.368 1.00 64.06 182 GLN A O 1
ATOM 1408 N N . LYS A 1 183 ? -6.391 15.776 -3.235 1.00 69.19 183 LYS A N 1
ATOM 1409 C CA . LYS A 1 183 ? -7.205 15.366 -2.084 1.00 69.19 183 LYS A CA 1
ATOM 1410 C C . LYS A 1 183 ? -8.064 14.140 -2.398 1.00 69.19 183 LYS A C 1
ATOM 1412 O O . LYS A 1 183 ? -8.376 13.369 -1.488 1.00 69.19 183 LYS A O 1
ATOM 1417 N N . LEU A 1 184 ? -8.422 13.947 -3.668 1.00 72.38 184 LEU A N 1
ATOM 1418 C CA . LEU A 1 184 ? -9.165 12.781 -4.122 1.00 72.38 184 LEU A CA 1
ATOM 1419 C C . LEU A 1 184 ? -8.298 11.521 -4.043 1.00 72.38 184 LEU A C 1
ATOM 1421 O O . LEU A 1 184 ? -8.743 10.557 -3.435 1.00 72.38 184 LEU A O 1
ATOM 1425 N N . LEU A 1 185 ? -7.053 11.557 -4.534 1.00 72.19 185 LEU A N 1
ATOM 1426 C CA . LEU A 1 185 ? -6.115 10.426 -4.445 1.00 72.19 185 LEU A CA 1
ATOM 1427 C C . LEU A 1 185 ? -5.875 9.999 -2.994 1.00 72.19 185 LEU A C 1
ATOM 1429 O O . LEU A 1 185 ? -6.060 8.833 -2.652 1.00 72.19 185 LEU A O 1
ATOM 1433 N N . LEU A 1 186 ? -5.557 10.967 -2.125 1.00 75.44 186 LEU A N 1
ATOM 1434 C CA . LEU A 1 186 ? -5.346 10.721 -0.695 1.00 75.44 186 LEU A CA 1
ATOM 1435 C C . LEU A 1 186 ? -6.565 10.073 -0.031 1.00 75.44 186 LEU A C 1
ATOM 1437 O O . LEU A 1 186 ? -6.418 9.220 0.839 1.00 75.44 186 LEU A O 1
ATOM 1441 N N . THR A 1 187 ? -7.769 10.499 -0.419 1.00 76.62 187 THR A N 1
ATOM 1442 C CA . THR A 1 187 ? -9.011 9.973 0.153 1.00 76.62 187 THR A CA 1
ATOM 1443 C C . THR A 1 187 ? -9.312 8.579 -0.381 1.00 76.62 187 THR A C 1
ATOM 1445 O O . THR A 1 187 ? -9.673 7.712 0.401 1.00 76.62 187 THR A O 1
ATOM 1448 N N . LYS A 1 188 ? -9.153 8.358 -1.687 1.00 77.56 188 LYS A N 1
ATOM 1449 C CA . LYS A 1 188 ? -9.525 7.115 -2.365 1.00 77.56 188 LYS A CA 1
ATOM 1450 C C . LYS A 1 188 ? -8.656 5.940 -1.948 1.00 77.56 188 LYS A C 1
ATOM 1452 O O . LYS A 1 188 ? -9.207 4.917 -1.546 1.00 77.56 188 LYS A O 1
ATOM 1457 N N . LEU A 1 189 ? -7.334 6.131 -1.936 1.00 77.62 189 LEU A N 1
ATOM 1458 C CA . LEU A 1 189 ? -6.388 5.142 -1.416 1.00 77.62 189 LEU A CA 1
ATOM 1459 C C . LEU A 1 189 ? -6.707 4.796 0.044 1.00 77.62 189 LEU A C 1
ATOM 1461 O O . LEU A 1 189 ? -6.845 3.628 0.389 1.00 77.62 189 LEU A O 1
ATOM 1465 N N . ALA A 1 190 ? -6.966 5.802 0.883 1.00 80.12 190 ALA A N 1
ATOM 1466 C CA . ALA A 1 190 ? -7.335 5.597 2.284 1.00 80.12 190 ALA A CA 1
ATOM 1467 C C . ALA A 1 190 ? -8.743 5.007 2.498 1.00 80.12 190 ALA A C 1
ATOM 1469 O O . ALA A 1 190 ? -9.126 4.742 3.634 1.00 80.12 190 ALA A O 1
ATOM 1470 N N . THR A 1 191 ? -9.537 4.824 1.442 1.00 80.56 191 THR A N 1
ATOM 1471 C CA . THR A 1 191 ? -10.866 4.199 1.507 1.00 80.56 191 THR A CA 1
ATOM 1472 C C . THR A 1 191 ? -10.952 2.906 0.709 1.00 80.56 191 THR A C 1
ATOM 1474 O O . THR A 1 191 ? -12.055 2.437 0.458 1.00 80.56 191 THR A O 1
ATOM 1477 N N . PHE A 1 192 ? -9.823 2.307 0.319 1.00 80.56 192 PHE A N 1
ATOM 1478 C CA . PHE A 1 192 ? -9.786 1.096 -0.510 1.00 80.56 192 PHE A CA 1
ATOM 1479 C C . PHE A 1 192 ? -10.682 -0.039 0.020 1.00 80.56 192 PHE A C 1
ATOM 1481 O O . PHE A 1 192 ? -11.294 -0.771 -0.755 1.00 80.56 192 PHE A O 1
ATOM 1488 N N . TYR A 1 193 ? -10.812 -0.140 1.346 1.00 77.25 193 TYR A N 1
ATOM 1489 C CA . TYR A 1 193 ? -11.589 -1.169 2.030 1.00 77.25 193 TYR A CA 1
ATOM 1490 C C . TYR A 1 193 ? -13.090 -1.158 1.681 1.00 77.25 193 TYR A C 1
ATOM 1492 O O . TYR A 1 193 ? -13.753 -2.173 1.870 1.00 77.25 193 TYR A O 1
ATOM 1500 N N . ILE A 1 194 ? -13.641 -0.053 1.156 1.00 76.06 194 ILE A N 1
ATOM 1501 C CA . ILE A 1 194 ? -15.053 0.011 0.728 1.00 76.06 194 ILE A CA 1
ATOM 1502 C C . ILE A 1 194 ? -15.320 -0.797 -0.547 1.00 76.06 194 ILE A C 1
ATOM 1504 O O . ILE A 1 194 ? -16.472 -1.075 -0.862 1.00 76.06 194 ILE A O 1
ATOM 1508 N N . HIS A 1 195 ? -14.265 -1.125 -1.296 1.00 75.25 195 HIS A N 1
ATOM 1509 C CA . HIS A 1 195 ? -14.344 -1.886 -2.542 1.00 75.25 195 HIS A CA 1
ATOM 1510 C C . HIS A 1 195 ? -14.177 -3.394 -2.325 1.00 75.25 195 HIS A C 1
ATOM 1512 O O . HIS A 1 195 ? -14.261 -4.161 -3.282 1.00 75.25 195 HIS A O 1
ATOM 1518 N N . LEU A 1 196 ? -13.949 -3.821 -1.080 1.00 72.62 196 LEU A N 1
ATOM 1519 C CA . LEU A 1 196 ? -13.822 -5.227 -0.715 1.00 72.62 196 LEU A CA 1
ATOM 1520 C C . LEU A 1 196 ? -15.207 -5.900 -0.683 1.00 72.62 196 LEU A C 1
ATOM 1522 O O . LEU A 1 196 ? -16.219 -5.230 -0.458 1.00 72.62 196 LEU A O 1
ATOM 1526 N N . PRO A 1 197 ? -15.292 -7.220 -0.929 1.00 61.78 197 PRO A N 1
ATOM 1527 C CA . PRO A 1 197 ? -16.561 -7.897 -1.134 1.00 61.78 197 PRO A CA 1
ATOM 1528 C C . PRO A 1 197 ? -17.368 -7.930 0.167 1.00 61.78 197 PRO A C 1
ATOM 1530 O O . PRO A 1 197 ? -16.830 -8.118 1.260 1.00 61.78 197 PRO A O 1
ATOM 1533 N N . THR A 1 198 ? -18.683 -7.781 0.034 1.00 52.28 198 THR A N 1
ATOM 1534 C CA . THR A 1 198 ? -19.648 -7.614 1.133 1.00 52.28 198 THR A CA 1
ATOM 1535 C C . THR A 1 198 ? -19.683 -8.766 2.137 1.00 52.28 198 THR A C 1
ATOM 1537 O O . THR A 1 198 ? -20.080 -8.545 3.274 1.00 52.28 198 THR A O 1
ATOM 1540 N N . GLY A 1 199 ? -19.192 -9.961 1.782 1.00 50.19 199 GLY A N 1
ATOM 1541 C CA . GLY A 1 199 ? -19.031 -11.084 2.719 1.00 50.19 199 GLY A CA 1
ATOM 1542 C C . GLY A 1 199 ? -18.055 -10.814 3.876 1.00 50.19 199 GLY A C 1
ATOM 1543 O O . GLY A 1 199 ? -18.042 -11.558 4.849 1.00 50.19 199 GLY A O 1
ATOM 1544 N N . SER A 1 200 ? -17.267 -9.737 3.792 1.00 49.88 200 SER A N 1
ATOM 1545 C CA . SER A 1 200 ? -16.386 -9.259 4.865 1.00 49.88 200 SER A CA 1
ATOM 1546 C C . SER A 1 200 ? -17.048 -8.253 5.816 1.00 49.88 200 SER A C 1
ATOM 1548 O O . SER A 1 200 ? -16.418 -7.830 6.783 1.00 49.88 200 SER A O 1
ATOM 1550 N N . GLN A 1 201 ? -18.298 -7.848 5.567 1.00 56.53 201 GLN A N 1
ATOM 1551 C CA . GLN A 1 201 ? -19.002 -6.871 6.395 1.00 56.53 201 GLN A CA 1
ATOM 1552 C C . GLN A 1 201 ? -19.860 -7.567 7.451 1.00 56.53 201 GLN A C 1
ATOM 1554 O O . GLN A 1 201 ? -20.959 -8.040 7.178 1.00 56.53 201 GLN A O 1
ATOM 1559 N N . SER A 1 202 ? -19.331 -7.639 8.671 1.00 57.53 202 SER A N 1
ATOM 1560 C CA . SER A 1 202 ? -20.062 -8.147 9.833 1.00 57.53 202 SER A CA 1
ATOM 1561 C C . SER A 1 202 ? -21.090 -7.119 10.299 1.00 57.53 202 SER A C 1
ATOM 1563 O O . SER A 1 202 ? -20.758 -5.949 10.454 1.00 57.53 202 SER A O 1
ATOM 1565 N N . GLU A 1 203 ? -22.319 -7.541 10.600 1.00 66.38 203 GLU A N 1
ATOM 1566 C CA . GLU A 1 203 ? -23.285 -6.682 11.302 1.00 66.38 203 GLU A CA 1
ATOM 1567 C C . GLU A 1 203 ? -22.933 -6.462 12.783 1.00 66.38 203 GLU A C 1
ATOM 1569 O O . GLU A 1 203 ? -23.636 -5.732 13.487 1.00 66.38 203 GLU A O 1
ATOM 1574 N N . GLN A 1 204 ? -21.871 -7.104 13.273 1.00 70.12 204 GLN A N 1
ATOM 1575 C CA . GLN A 1 204 ? -21.464 -7.010 14.665 1.00 70.12 204 GLN A CA 1
ATOM 1576 C C . GLN A 1 204 ? -20.865 -5.643 14.984 1.00 70.12 204 GLN A C 1
ATOM 1578 O O . GLN A 1 204 ? -20.063 -5.079 14.237 1.00 70.12 204 GLN A O 1
ATOM 1583 N N . SER A 1 205 ? -21.229 -5.140 16.158 1.00 79.62 205 SER A N 1
ATOM 1584 C CA . SER A 1 205 ? -20.572 -3.980 16.738 1.00 79.62 205 SER A CA 1
ATOM 1585 C C . SER A 1 205 ? -19.157 -4.356 17.179 1.00 79.62 205 SER A C 1
ATOM 1587 O O . SER A 1 205 ? -18.947 -5.407 17.780 1.00 79.62 205 SER A O 1
ATOM 1589 N N . THR A 1 206 ? -18.189 -3.490 16.899 1.00 78.94 206 THR A N 1
ATOM 1590 C CA . THR A 1 206 ? -16.782 -3.689 17.263 1.00 78.94 206 THR A CA 1
ATOM 1591 C C . THR A 1 206 ? -16.299 -2.507 18.089 1.00 78.94 206 THR A C 1
ATOM 1593 O O . THR A 1 206 ? -16.591 -1.356 17.754 1.00 78.94 206 THR A O 1
ATOM 1596 N N . PHE A 1 207 ? -15.549 -2.782 19.154 1.00 82.56 207 PHE A N 1
ATOM 1597 C CA . PHE A 1 207 ? -14.846 -1.740 19.892 1.00 82.56 207 PHE A CA 1
ATOM 1598 C C . PHE A 1 207 ? -13.591 -1.309 19.145 1.00 82.56 207 PHE A C 1
ATOM 1600 O O . PHE A 1 207 ? -12.823 -2.130 18.638 1.00 82.56 207 PHE A O 1
ATOM 1607 N N . THR A 1 208 ? -13.354 -0.006 19.094 1.00 79.06 208 THR A N 1
ATOM 1608 C CA . THR A 1 208 ? -12.084 0.518 18.607 1.00 79.06 208 THR A CA 1
ATOM 1609 C C . THR A 1 208 ? -10.999 0.293 19.652 1.00 79.06 208 THR A C 1
ATOM 1611 O O . THR A 1 208 ? -11.263 0.281 20.857 1.00 79.06 208 THR A O 1
ATOM 1614 N N . VAL A 1 209 ? -9.744 0.224 19.209 1.00 79.44 209 VAL A N 1
ATOM 1615 C CA . VAL A 1 209 ? -8.626 0.413 20.141 1.00 79.44 209 VAL A CA 1
ATOM 1616 C C . VAL A 1 209 ? -8.782 1.766 20.854 1.00 79.44 209 VAL A C 1
ATOM 1618 O O . VAL A 1 209 ? -9.276 2.712 20.225 1.00 79.44 209 VAL A O 1
ATOM 1621 N N . PRO A 1 210 ? -8.411 1.878 22.140 1.00 86.19 210 PRO A N 1
ATOM 1622 C CA . PRO A 1 210 ? -8.492 3.143 22.855 1.00 86.19 210 PRO A CA 1
ATOM 1623 C C . PRO A 1 210 ? -7.687 4.244 22.154 1.00 86.19 210 PRO A C 1
ATOM 1625 O O . PRO A 1 210 ? -6.563 4.012 21.703 1.00 86.19 210 PRO A O 1
ATOM 1628 N N . TYR A 1 211 ? -8.250 5.445 22.061 1.00 81.19 211 TYR A N 1
ATOM 1629 C CA . TYR A 1 211 ? -7.610 6.603 21.444 1.00 81.19 211 TYR A CA 1
ATOM 1630 C C . TYR A 1 211 ? -7.962 7.891 22.188 1.00 81.19 211 TYR A C 1
ATOM 1632 O O . TYR A 1 211 ? -8.946 7.962 22.917 1.00 81.19 211 TYR A O 1
ATOM 1640 N N . VAL A 1 212 ? -7.130 8.917 22.016 1.00 83.31 212 VAL A N 1
ATOM 1641 C CA . VAL A 1 212 ? -7.399 10.253 22.554 1.00 83.31 212 VAL A CA 1
ATOM 1642 C C . VAL A 1 212 ? -8.034 11.082 21.453 1.00 83.31 212 VAL A C 1
ATOM 1644 O O . VAL A 1 212 ? -7.420 11.296 20.400 1.00 83.31 212 VAL A O 1
ATOM 1647 N N . ASP A 1 213 ? -9.256 11.551 21.682 1.00 77.00 213 ASP A N 1
ATOM 1648 C CA . ASP A 1 213 ? -9.870 12.516 20.784 1.00 77.00 213 ASP A CA 1
ATOM 1649 C C . ASP A 1 213 ? -9.346 13.924 21.085 1.00 77.00 213 ASP A C 1
ATOM 1651 O O . ASP A 1 213 ? -9.453 14.447 22.193 1.00 77.00 213 ASP A O 1
ATOM 1655 N N . ARG A 1 214 ? -8.744 14.544 20.067 1.00 68.38 214 ARG A N 1
ATOM 1656 C CA . ARG A 1 214 ? -8.076 15.846 20.199 1.00 68.38 214 ARG A CA 1
ATOM 1657 C C . ARG A 1 214 ? -9.047 17.017 20.321 1.00 68.38 214 ARG A C 1
ATOM 1659 O O . ARG A 1 214 ? -8.593 18.118 20.605 1.00 68.38 214 ARG A O 1
ATOM 1666 N N . PHE A 1 215 ? -10.333 16.806 20.051 1.00 70.69 215 PHE A N 1
ATOM 1667 C CA . PHE A 1 215 ? -11.328 17.881 20.023 1.00 70.69 215 PHE A CA 1
ATOM 1668 C C . PHE A 1 215 ? -12.204 17.946 21.268 1.00 70.69 215 PHE A C 1
ATOM 1670 O O . PHE A 1 215 ? -12.843 18.968 21.492 1.00 70.69 215 PHE A O 1
ATOM 1677 N N . SER A 1 216 ? -12.263 16.873 22.050 1.00 70.06 216 SER A N 1
ATOM 1678 C CA . SER A 1 216 ? -13.259 16.731 23.109 1.00 70.06 216 SER A CA 1
ATOM 1679 C C . SER A 1 216 ? -12.678 16.811 24.522 1.00 70.06 216 SER A C 1
ATOM 1681 O O . SER A 1 216 ? -13.448 16.858 25.472 1.00 70.06 216 SER A O 1
ATOM 1683 N N . GLU A 1 217 ? -11.347 16.857 24.680 1.00 75.69 217 GLU A N 1
ATOM 1684 C CA . GLU A 1 217 ? -10.635 16.959 25.976 1.00 75.69 217 GLU A CA 1
ATOM 1685 C C . GLU A 1 217 ? -11.020 15.882 27.016 1.00 75.69 217 GLU A C 1
ATOM 1687 O O . GLU A 1 217 ? -10.615 15.938 28.173 1.00 75.69 217 GLU A O 1
ATOM 1692 N N . VAL A 1 218 ? -11.755 14.845 26.606 1.00 78.38 218 VAL A N 1
ATOM 1693 C CA . VAL A 1 218 ? -12.323 13.818 27.497 1.00 78.38 218 VAL A CA 1
ATOM 1694 C C . VAL A 1 218 ? -11.298 12.768 27.932 1.00 78.38 218 VAL A C 1
ATOM 1696 O O . VAL A 1 218 ? -11.613 11.879 28.722 1.00 78.38 218 VAL A O 1
ATOM 1699 N N . GLY A 1 219 ? -10.072 12.849 27.412 1.00 82.62 219 GLY A N 1
ATOM 1700 C CA . GLY A 1 219 ? -9.014 11.875 27.653 1.00 82.62 219 GLY A CA 1
ATOM 1701 C C . GLY A 1 219 ? -9.121 10.647 26.746 1.00 82.62 219 GLY A C 1
ATOM 1702 O O . GLY A 1 219 ? -9.384 10.764 25.548 1.00 82.62 219 GLY A O 1
ATOM 1703 N N . LEU A 1 220 ? -8.831 9.470 27.304 1.00 87.38 220 LEU A N 1
ATOM 1704 C CA . LEU A 1 220 ? -8.806 8.207 26.567 1.00 87.38 220 LEU A CA 1
ATOM 1705 C C . LEU A 1 220 ? -10.223 7.631 26.424 1.00 87.38 220 LEU A C 1
ATOM 1707 O O . LEU A 1 220 ? -10.893 7.340 27.418 1.00 87.38 220 LEU A O 1
ATOM 1711 N N . ILE A 1 221 ? -10.650 7.420 25.183 1.00 89.00 221 ILE A N 1
ATOM 1712 C CA . ILE A 1 221 ? -11.963 6.875 24.833 1.00 89.00 221 ILE A CA 1
ATOM 1713 C C . ILE A 1 221 ? -11.818 5.622 23.968 1.00 89.00 221 ILE A C 1
ATOM 1715 O O . ILE A 1 221 ? -10.808 5.420 23.294 1.00 89.00 221 ILE A O 1
ATOM 1719 N N . THR A 1 222 ? -12.840 4.778 23.970 1.00 87.81 222 THR A N 1
ATOM 1720 C CA . THR A 1 222 ? -13.063 3.745 22.951 1.00 87.81 222 THR A CA 1
ATOM 1721 C C . THR A 1 222 ? -14.424 3.992 22.319 1.00 87.81 222 THR A C 1
ATOM 1723 O O . THR A 1 222 ? -15.321 4.512 22.973 1.00 87.81 222 THR A O 1
ATOM 1726 N N . SER A 1 223 ? -14.597 3.641 21.052 1.00 87.06 223 SER A N 1
ATOM 1727 C CA . SER A 1 223 ? -15.887 3.765 20.382 1.00 87.06 223 SER A CA 1
ATOM 1728 C C . SER A 1 223 ? -16.461 2.384 20.098 1.00 87.06 223 SER A C 1
ATOM 1730 O O . SER A 1 223 ? -15.755 1.508 19.598 1.00 87.06 223 SER A O 1
ATOM 1732 N N . LEU A 1 224 ? -17.753 2.196 20.351 1.00 87.12 224 LEU A N 1
ATOM 1733 C CA . LEU A 1 224 ? -18.506 1.058 19.842 1.00 87.12 224 LEU A CA 1
ATOM 1734 C C . LEU A 1 224 ? -19.045 1.423 18.458 1.00 87.12 224 LEU A C 1
ATOM 1736 O O . LEU A 1 224 ? -19.906 2.294 18.333 1.00 87.12 224 LEU A O 1
ATOM 1740 N N . CYS A 1 225 ? -18.524 0.777 17.419 1.00 86.25 225 CYS A N 1
ATOM 1741 C CA . CYS A 1 225 ? -18.839 1.085 16.028 1.00 86.25 225 CYS A CA 1
ATOM 1742 C C . CYS A 1 225 ? -19.583 -0.063 15.345 1.00 86.25 225 CYS A C 1
ATOM 1744 O O . CYS A 1 225 ? -19.228 -1.226 15.523 1.00 86.25 225 CYS A O 1
ATOM 1746 N N . ARG A 1 226 ? -20.569 0.267 14.508 1.00 85.38 226 ARG A N 1
ATOM 1747 C CA . ARG A 1 226 ? -21.330 -0.687 13.694 1.00 85.38 226 ARG A CA 1
ATOM 1748 C C . ARG A 1 226 ? -21.451 -0.194 12.246 1.00 85.38 226 ARG A C 1
ATOM 1750 O O . ARG A 1 226 ? -21.771 0.984 12.040 1.00 85.38 226 ARG A O 1
ATOM 1757 N N . PRO A 1 227 ? -21.216 -1.048 11.235 1.00 82.62 227 PRO A N 1
ATOM 1758 C CA . PRO A 1 227 ? -21.491 -0.693 9.848 1.00 82.62 227 PRO A CA 1
ATOM 1759 C C . PRO A 1 227 ? -22.999 -0.566 9.602 1.00 82.62 227 PRO A C 1
ATOM 1761 O O . PRO A 1 227 ? -23.812 -1.300 10.161 1.00 82.62 227 PRO A O 1
ATOM 1764 N N . VAL A 1 228 ? -23.368 0.385 8.751 1.00 82.06 228 VAL A N 1
ATOM 1765 C CA . VAL A 1 228 ? -24.743 0.666 8.344 1.00 82.06 228 VAL A CA 1
ATOM 1766 C C . VAL A 1 228 ? -24.909 0.225 6.898 1.00 82.06 228 VAL A C 1
ATOM 1768 O O . VAL A 1 228 ? -24.300 0.797 5.990 1.00 82.06 228 VAL A O 1
ATOM 1771 N N . ASN A 1 229 ? -25.770 -0.770 6.702 1.00 76.75 229 ASN A N 1
ATOM 1772 C CA . ASN A 1 229 ? -26.122 -1.328 5.403 1.00 76.75 229 ASN A CA 1
ATOM 1773 C C . ASN A 1 229 ? -27.601 -1.037 5.129 1.00 76.75 229 ASN A C 1
ATOM 1775 O O . ASN A 1 229 ? -28.450 -1.351 5.958 1.00 76.75 229 ASN A O 1
ATOM 1779 N N . VAL A 1 230 ? -27.910 -0.419 3.984 1.00 69.38 230 VAL A N 1
ATOM 1780 C CA . VAL A 1 230 ? -29.306 -0.165 3.557 1.00 69.38 230 VAL A CA 1
ATOM 1781 C C . VAL A 1 230 ? -29.661 -1.046 2.358 1.00 69.38 230 VAL A C 1
ATOM 1783 O O . VAL A 1 230 ? -30.669 -1.737 2.360 1.00 69.38 230 VAL A O 1
ATOM 1786 N N . ILE A 1 231 ? -28.791 -1.044 1.345 1.00 68.88 231 ILE A N 1
ATOM 1787 C CA . ILE A 1 231 ? -28.821 -1.933 0.163 1.00 68.88 231 ILE A CA 1
ATOM 1788 C C . ILE A 1 231 ? -27.388 -2.409 -0.125 1.00 68.88 231 ILE A C 1
ATOM 1790 O O . ILE A 1 231 ? -27.143 -3.558 -0.474 1.00 68.88 231 ILE A O 1
ATOM 1794 N N . SER A 1 232 ? -26.429 -1.512 0.091 1.00 70.19 232 SER A N 1
ATOM 1795 C CA . SER A 1 232 ? -24.993 -1.751 0.174 1.00 70.19 232 SER A CA 1
ATOM 1796 C C . SER A 1 232 ? -24.421 -0.967 1.363 1.00 70.19 232 SER A C 1
ATOM 1798 O O . SER A 1 232 ? -25.162 -0.243 2.045 1.00 70.19 232 SER A O 1
ATOM 1800 N N . PHE A 1 233 ? -23.116 -1.112 1.617 1.00 74.50 233 PHE A N 1
ATOM 1801 C CA . PHE A 1 233 ? -22.415 -0.362 2.657 1.00 74.50 233 PHE A CA 1
ATOM 1802 C C . PHE A 1 233 ? -22.616 1.146 2.497 1.00 74.50 233 PHE A C 1
ATOM 1804 O O . PHE A 1 233 ? -22.190 1.744 1.507 1.00 74.50 233 PHE A O 1
ATOM 1811 N N . HIS A 1 234 ? -23.259 1.762 3.487 1.00 80.38 234 HIS A N 1
ATOM 1812 C CA . HIS A 1 234 ? -23.562 3.190 3.494 1.00 80.38 234 HIS A CA 1
ATOM 1813 C C . HIS A 1 234 ? -22.565 3.973 4.356 1.00 80.38 234 HIS A C 1
ATOM 1815 O O . HIS A 1 234 ? -22.125 5.069 3.994 1.00 80.38 234 HIS A O 1
ATOM 1821 N N . GLY A 1 235 ? -22.168 3.400 5.492 1.00 80.75 235 GLY A N 1
ATOM 1822 C CA . GLY A 1 235 ? -21.206 4.016 6.392 1.00 80.75 235 GLY A CA 1
ATOM 1823 C C . GLY A 1 235 ? -21.053 3.262 7.704 1.00 80.75 235 GLY A C 1
ATOM 1824 O O . GLY A 1 235 ? -21.406 2.096 7.806 1.00 80.75 235 GLY A O 1
ATOM 1825 N N . VAL A 1 236 ? -20.528 3.946 8.715 1.00 84.56 236 VAL A N 1
ATOM 1826 C CA . VAL A 1 236 ? -20.342 3.410 10.066 1.00 84.56 236 VAL A CA 1
ATOM 1827 C C . VAL A 1 236 ? -20.946 4.401 11.046 1.00 84.56 236 VAL A C 1
ATOM 1829 O O . VAL A 1 236 ? -20.712 5.605 10.923 1.00 84.56 236 VAL A O 1
ATOM 1832 N N . MET A 1 237 ? -21.696 3.885 12.013 1.00 86.62 237 MET A N 1
ATOM 1833 C CA . MET A 1 237 ? -22.168 4.626 13.175 1.00 86.62 237 MET A CA 1
ATOM 1834 C C . MET A 1 237 ? -21.337 4.210 14.387 1.00 86.62 237 MET A C 1
ATOM 1836 O O . MET A 1 237 ? -21.144 3.019 14.612 1.00 86.62 237 MET A O 1
ATOM 1840 N N . CYS A 1 238 ? -20.841 5.179 15.153 1.00 85.31 238 CYS A N 1
ATOM 1841 C CA . CYS A 1 238 ? -20.056 4.933 16.357 1.00 85.31 238 CYS A CA 1
ATOM 1842 C C . CYS A 1 238 ? -20.636 5.713 17.536 1.00 85.31 238 CYS A C 1
ATOM 1844 O O . CYS A 1 238 ? -21.135 6.824 17.352 1.00 85.31 238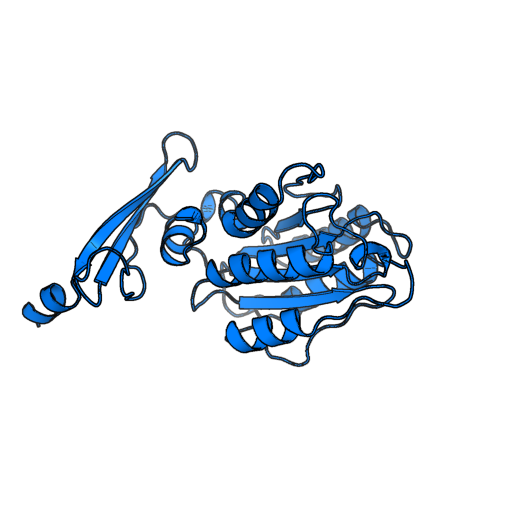 CYS A O 1
ATOM 1846 N N . THR A 1 239 ? -20.538 5.142 18.732 1.00 88.44 239 THR A N 1
ATOM 1847 C CA . THR A 1 239 ? -20.795 5.836 19.996 1.00 88.44 239 THR A CA 1
ATOM 1848 C C . THR A 1 239 ? -19.557 5.741 20.879 1.00 88.44 239 THR A C 1
ATOM 1850 O O . THR A 1 239 ? -18.943 4.677 20.959 1.00 88.44 239 THR A O 1
ATOM 1853 N N . ASP A 1 240 ? -19.154 6.858 21.477 1.00 87.69 240 ASP A N 1
ATOM 1854 C CA . ASP A 1 240 ? -17.941 6.944 22.287 1.00 87.69 240 ASP A CA 1
ATOM 1855 C C . ASP A 1 240 ? -18.238 6.591 23.744 1.00 87.69 240 ASP A C 1
ATOM 1857 O O . ASP A 1 240 ? -19.237 7.027 24.313 1.00 87.69 240 ASP A O 1
ATOM 1861 N N . VAL A 1 241 ? -17.339 5.819 24.345 1.00 88.06 241 VAL A N 1
ATOM 1862 C CA . VAL A 1 241 ? -17.368 5.395 25.743 1.00 88.06 241 VAL A CA 1
ATOM 1863 C C . VAL A 1 241 ? -16.033 5.770 26.372 1.00 88.06 241 VAL A C 1
ATOM 1865 O O . VAL A 1 241 ? -14.963 5.474 25.824 1.00 88.06 241 VAL A O 1
ATOM 1868 N N . LYS A 1 242 ? -16.060 6.428 27.531 1.00 89.62 242 LYS A N 1
ATOM 1869 C CA . LYS A 1 242 ? -14.815 6.755 28.230 1.00 89.62 242 LYS A CA 1
ATOM 1870 C C . LYS A 1 242 ? -14.242 5.495 28.848 1.00 89.62 242 LYS A C 1
ATOM 1872 O O . LYS A 1 242 ? -14.949 4.743 29.514 1.00 89.62 242 LYS A O 1
ATOM 1877 N N . ILE A 1 243 ? -12.932 5.307 28.721 1.00 87.12 243 ILE A N 1
ATOM 1878 C CA . ILE A 1 243 ? -12.272 4.180 29.390 1.00 87.12 243 ILE A CA 1
ATOM 1879 C C . ILE A 1 243 ? -12.439 4.283 30.911 1.00 87.12 243 ILE A C 1
ATOM 1881 O O . ILE A 1 243 ? -12.636 3.271 31.572 1.00 87.12 243 ILE A O 1
ATOM 1885 N N . SER A 1 244 ? -12.450 5.500 31.464 1.00 86.38 244 SER A N 1
ATOM 1886 C CA . SER A 1 244 ? -12.702 5.715 32.892 1.00 86.38 244 SER A CA 1
ATOM 1887 C C . SER A 1 244 ? -14.073 5.213 33.353 1.00 86.38 244 SER A C 1
ATOM 1889 O O . SER A 1 244 ? -14.180 4.781 34.489 1.00 86.38 244 SER A O 1
ATOM 1891 N 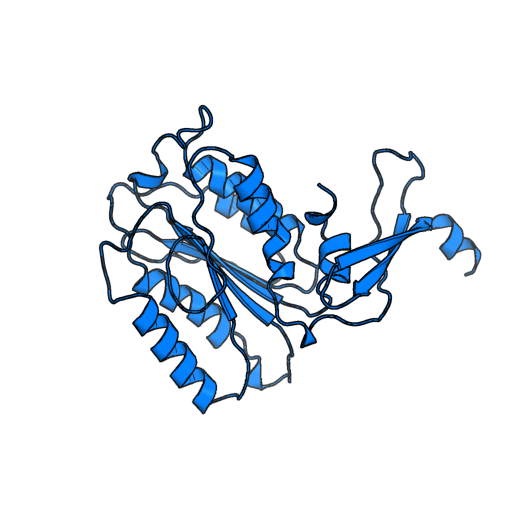N . GLU A 1 245 ? -15.101 5.262 32.500 1.00 85.62 245 GLU A N 1
ATOM 1892 C CA . GLU A 1 245 ? -16.457 4.787 32.828 1.00 85.62 245 GLU A CA 1
ATOM 1893 C C . GLU A 1 245 ? -16.541 3.253 32.767 1.00 85.62 245 GLU A C 1
ATOM 1895 O O . GLU A 1 245 ? -17.213 2.635 33.584 1.00 85.62 245 GLU A O 1
ATOM 1900 N N . LEU A 1 246 ? -15.796 2.613 31.860 1.00 83.44 246 LEU A N 1
ATOM 1901 C CA . LEU A 1 246 ? -15.712 1.147 31.810 1.00 83.44 246 LEU A CA 1
ATOM 1902 C C . LEU A 1 246 ? -14.958 0.565 33.011 1.00 83.44 246 LEU A C 1
ATOM 1904 O O . LEU A 1 246 ? -15.286 -0.514 33.492 1.00 83.44 246 LEU A O 1
ATOM 1908 N N . LEU A 1 247 ? -13.940 1.277 33.497 1.00 82.19 247 LEU A N 1
ATOM 1909 C CA . LEU A 1 247 ? -13.127 0.831 34.628 1.00 82.19 247 LEU A CA 1
ATOM 1910 C C . LEU A 1 247 ? -13.810 1.026 35.986 1.00 82.19 247 LEU A C 1
ATOM 1912 O O . LEU A 1 247 ? -13.327 0.483 36.969 1.00 82.19 247 LEU A O 1
ATOM 1916 N N . THR A 1 248 ? -14.911 1.778 36.064 1.00 79.88 248 THR A N 1
ATOM 1917 C CA . THR A 1 248 ? -15.682 1.898 37.314 1.00 79.88 248 THR A CA 1
ATOM 1918 C C . THR A 1 248 ? -16.568 0.687 37.612 1.00 79.88 248 THR A C 1
ATOM 1920 O O . THR A 1 248 ? -17.099 0.595 38.715 1.00 79.88 248 THR A O 1
ATOM 1923 N N . GLU A 1 249 ? -16.730 -0.232 36.656 1.00 63.53 249 GLU A N 1
ATOM 1924 C CA . GLU A 1 249 ? -17.554 -1.444 36.794 1.00 63.53 249 GLU A CA 1
ATOM 1925 C C . GLU A 1 249 ? -16.740 -2.716 37.114 1.00 63.53 249 GLU A C 1
ATOM 1927 O O . GLU A 1 249 ? -17.309 -3.808 37.167 1.00 63.53 249 GLU A O 1
ATOM 1932 N N . VAL A 1 250 ? -15.424 -2.588 37.335 1.00 58.31 250 VAL A N 1
ATOM 1933 C CA . VAL A 1 250 ? -14.486 -3.687 37.651 1.00 58.31 250 VAL A CA 1
ATOM 1934 C C . VAL A 1 250 ? -13.850 -3.457 39.015 1.00 58.31 250 VAL A C 1
ATOM 1936 O O . VAL A 1 250 ? -13.742 -4.443 39.778 1.00 58.31 250 VAL A O 1
#

InterPro domains:
  IPR002035 von Willebrand factor, type A [PF13519] (19-135)
  IPR002035 von Willebrand factor, type A [PS50234] (18-224)
  IPR002035 von Willebrand factor, type A [SM00327] (16-190)
  IPR036465 von Willebrand factor A-like domain superfamily [G3DSA:3.40.50.410] (10-205)
  IPR036465 von Willebrand factor A-like domain superfamily [SSF53300] (16-169)
  IPR051173 Voltage-dependent calcium channel subunit alpha-2/delta [PTHR10166] (4-249)

Sequence (250 aa):
MFKSRSSYASAASPTDKDVVLVIDTSSSMKQSSGITAKTKMVIVKEAENNVIQTLKPNDRVGLVSFDKEAKTPSMPSTSHSYELKQYIFTLNTGTTGDSNYEKALLAAFNYFHSSNDTLNNDNRVKVILFITDGKSTLGRNPVQVIRQDLDAQQQLTGMANQVLAIGLKPVGHFEDFNQNNQKLLLTKLATFYIHLPTGSQSEQSTFTVPYVDRFSEVGLITSLCRPVNVISFHGVMCTDVKISELLTEV

Organism: Mytilus edulis (NCBI:txid6550)

pLDDT: mean 75.09, std 14.57, range [28.48, 93.38]

Foldseek 3Di:
DVLLALQFLCQLFVAAAEEEEQAEQAPQQQDCLLADPDGNLVLVLLLVLSQLNNHDLAHWYWYWYDFPAIDTDPDGGHGCSPVVSVVSVPRHHDPHRADAVLRSVVVLVVSVVVPPCVVPVRLHAYEYEADDDDDHPDDDDNQVSVVVSVVVVCVPPVHDHAYDYEPDDDGHDYDDDDSHDSPCSSVCSSNVSLRDDCVSNDQDWDKDDWDQDPPPPLGIKIWGKGFDADPGTDGIDIDIDHPVVVVVVD

Radius of gyration: 19.08 Å; chains: 1; bounding box: 46×47×58 Å